Protein AF-A0A2N2EDT1-F1 (afdb_monomer_lite)

Structure (mmCIF, N/CA/C/O backbone):
data_AF-A0A2N2EDT1-F1
#
_entry.id   AF-A0A2N2EDT1-F1
#
loop_
_atom_site.group_PDB
_atom_site.id
_atom_site.type_symbol
_atom_site.label_atom_id
_atom_site.label_alt_id
_atom_site.label_comp_id
_atom_site.label_asym_id
_atom_site.label_entity_id
_atom_site.label_seq_id
_atom_site.pdbx_PDB_ins_code
_atom_site.Cartn_x
_atom_site.Cartn_y
_atom_site.Cartn_z
_atom_site.occupancy
_atom_site.B_iso_or_equiv
_atom_site.auth_seq_id
_atom_site.auth_comp_id
_atom_site.auth_asym_id
_atom_site.auth_atom_id
_atom_site.pdbx_PDB_model_num
ATOM 1 N N . MET A 1 1 ? 26.655 -2.863 0.210 1.00 42.97 1 MET A N 1
ATOM 2 C CA . MET A 1 1 ? 25.230 -2.558 -0.034 1.00 42.97 1 MET A CA 1
ATOM 3 C C . MET A 1 1 ? 25.081 -2.126 -1.478 1.00 42.97 1 MET A C 1
ATOM 5 O O . MET A 1 1 ? 25.744 -1.173 -1.878 1.00 42.97 1 MET A O 1
ATOM 9 N N . ILE A 1 2 ? 24.301 -2.861 -2.270 1.00 44.41 2 ILE A N 1
ATOM 10 C CA . ILE A 1 2 ? 23.987 -2.463 -3.645 1.00 44.41 2 ILE A CA 1
ATOM 11 C C . ILE A 1 2 ? 23.089 -1.227 -3.544 1.00 44.41 2 ILE A C 1
ATOM 13 O O . ILE A 1 2 ? 22.036 -1.274 -2.915 1.00 44.41 2 ILE A O 1
ATOM 17 N N . ARG A 1 3 ? 23.543 -0.100 -4.101 1.00 58.34 3 ARG A N 1
ATOM 18 C CA . ARG A 1 3 ? 22.695 1.079 -4.304 1.00 58.34 3 ARG A CA 1
ATOM 19 C C . ARG A 1 3 ? 21.732 0.712 -5.429 1.00 58.34 3 ARG A C 1
ATOM 21 O O . ARG A 1 3 ? 22.186 0.455 -6.542 1.00 58.34 3 ARG A O 1
ATOM 28 N N . LEU A 1 4 ? 20.449 0.620 -5.108 1.00 70.50 4 LEU A N 1
ATOM 29 C CA . LEU A 1 4 ? 19.381 0.422 -6.077 1.00 70.50 4 LEU A CA 1
ATOM 30 C C . LEU A 1 4 ? 18.736 1.783 -6.349 1.00 70.50 4 LEU A C 1
ATOM 32 O O . LEU A 1 4 ? 18.386 2.464 -5.384 1.00 70.50 4 LEU A O 1
ATOM 36 N N . PRO A 1 5 ? 18.586 2.202 -7.616 1.00 84.88 5 PRO A N 1
ATOM 37 C CA . PRO A 1 5 ? 19.031 1.548 -8.853 1.00 84.88 5 PRO A CA 1
ATOM 38 C C . PRO A 1 5 ? 20.550 1.720 -9.101 1.00 84.88 5 PRO A C 1
ATOM 40 O O . PRO A 1 5 ? 21.213 2.515 -8.431 1.00 84.88 5 PRO A O 1
ATOM 43 N N . LYS A 1 6 ? 21.127 1.004 -10.086 1.00 89.44 6 LYS A N 1
ATOM 44 C CA . LYS A 1 6 ? 22.546 1.182 -10.471 1.00 89.44 6 LYS A CA 1
ATOM 45 C C . LYS A 1 6 ? 22.789 2.623 -10.960 1.00 89.44 6 LYS A C 1
ATOM 47 O O . LYS A 1 6 ? 21.931 3.219 -11.606 1.00 89.44 6 LYS A O 1
ATOM 52 N N . LYS A 1 7 ? 24.003 3.167 -10.769 1.00 87.00 7 LYS A N 1
ATOM 53 C CA . LYS A 1 7 ? 24.392 4.532 -11.222 1.00 87.00 7 LYS A CA 1
ATOM 54 C C . LYS A 1 7 ? 24.143 4.799 -12.716 1.00 87.00 7 LYS A C 1
ATOM 56 O O . LYS A 1 7 ? 24.009 5.941 -13.137 1.00 87.00 7 LYS A O 1
ATOM 61 N N . SER A 1 8 ? 24.146 3.754 -13.538 1.00 87.69 8 SER A N 1
ATOM 62 C CA . SER A 1 8 ? 23.807 3.805 -14.966 1.00 87.69 8 SER A CA 1
ATOM 63 C C . SER A 1 8 ? 22.367 4.262 -15.210 1.00 87.69 8 SER A C 1
ATOM 65 O O . SER A 1 8 ? 22.134 4.996 -16.166 1.00 87.69 8 SER A O 1
ATOM 67 N N . PHE A 1 9 ? 21.427 3.879 -14.342 1.00 91.56 9 PHE A N 1
ATOM 68 C CA . PHE A 1 9 ? 20.033 4.311 -14.409 1.00 91.56 9 PHE A CA 1
ATOM 69 C C . PHE A 1 9 ? 19.891 5.802 -14.094 1.00 91.56 9 PHE A C 1
ATOM 71 O O . PHE A 1 9 ? 19.186 6.517 -14.798 1.00 91.56 9 PHE A O 1
ATOM 78 N N . GLU A 1 10 ? 20.620 6.303 -13.089 1.00 88.06 10 GLU A N 1
ATOM 79 C CA . GLU A 1 10 ? 20.598 7.722 -12.694 1.00 88.06 10 GLU A CA 1
ATOM 80 C C . GLU A 1 10 ? 21.029 8.659 -13.838 1.00 88.06 10 GLU A C 1
ATOM 82 O O . GLU A 1 10 ? 20.544 9.786 -13.923 1.00 88.06 10 GLU A O 1
ATOM 87 N N . LYS A 1 11 ? 21.895 8.176 -14.739 1.00 91.06 11 LYS A N 1
ATOM 88 C CA . LYS A 1 11 ? 22.402 8.915 -15.909 1.00 91.06 11 LYS A CA 1
ATOM 89 C C . LYS A 1 11 ? 21.464 8.907 -17.119 1.00 91.06 11 LYS A C 1
ATOM 91 O O . LYS A 1 11 ? 21.776 9.552 -18.119 1.00 91.06 11 LYS A O 1
ATOM 96 N N . LEU A 1 12 ? 20.367 8.150 -17.080 1.00 91.38 12 LEU A N 1
ATOM 97 C CA . LEU A 1 12 ? 19.378 8.169 -18.155 1.00 91.38 12 LEU A CA 1
ATOM 98 C C . LEU A 1 12 ? 18.679 9.526 -18.226 1.00 91.38 12 LEU A C 1
ATOM 100 O O . LEU A 1 12 ? 18.531 10.208 -17.214 1.00 91.38 12 LEU A O 1
ATOM 104 N N . SER A 1 13 ? 18.207 9.887 -19.421 1.00 93.38 13 SER A N 1
ATOM 105 C CA . SER A 1 13 ? 17.265 10.995 -19.559 1.00 93.38 13 SER A CA 1
ATOM 106 C C . SER A 1 13 ? 15.987 10.698 -18.773 1.00 93.38 13 SER A C 1
ATOM 108 O O . SER A 1 13 ? 15.575 9.540 -18.660 1.00 93.38 13 SER A O 1
ATOM 110 N N . GLU A 1 14 ? 15.335 11.744 -18.271 1.00 93.44 14 GLU A N 1
ATOM 111 C CA . GLU A 1 14 ? 14.084 11.610 -17.514 1.00 93.44 14 GLU A CA 1
ATOM 112 C C . GLU A 1 14 ? 12.990 10.901 -18.322 1.00 93.44 14 GLU A C 1
ATOM 114 O O . GLU A 1 14 ? 12.276 10.059 -17.788 1.00 93.44 14 GLU A O 1
ATOM 119 N N . GLU A 1 15 ? 12.939 11.123 -19.637 1.00 93.06 15 GLU A N 1
ATOM 120 C CA . GLU A 1 15 ? 12.042 10.407 -20.550 1.00 93.06 15 GLU A CA 1
ATOM 121 C C . GLU A 1 15 ? 12.263 8.882 -20.521 1.00 93.06 15 GLU A C 1
ATOM 123 O O . GLU A 1 15 ? 11.310 8.106 -20.420 1.00 93.06 15 GLU A O 1
ATOM 128 N N . LYS A 1 16 ? 13.525 8.428 -20.551 1.00 91.50 16 LYS A N 1
ATOM 129 C CA . LYS A 1 16 ? 13.853 6.994 -20.500 1.00 91.50 16 LYS A CA 1
ATOM 130 C C . LYS A 1 16 ? 13.555 6.395 -19.131 1.00 91.50 16 LYS A C 1
ATOM 132 O O . LYS A 1 16 ? 13.044 5.277 -19.069 1.00 91.50 16 LYS A O 1
ATOM 137 N N . LYS A 1 17 ? 13.852 7.124 -18.049 1.00 94.25 17 LYS A N 1
ATOM 138 C CA . LYS A 1 17 ? 13.496 6.694 -16.687 1.00 94.25 17 LYS A CA 1
ATOM 139 C C . LYS A 1 17 ? 11.987 6.541 -16.559 1.00 94.25 17 LYS A C 1
ATOM 141 O O . LYS A 1 17 ? 11.533 5.470 -16.176 1.00 94.25 17 LYS A O 1
ATOM 146 N N . SER A 1 18 ? 11.234 7.568 -16.952 1.00 94.31 18 SER A N 1
ATOM 147 C CA . SER A 1 18 ? 9.770 7.581 -16.921 1.00 94.31 18 SER A CA 1
ATOM 148 C C . SER A 1 18 ? 9.182 6.431 -17.740 1.00 94.31 18 SER A C 1
ATOM 150 O O . SER A 1 18 ? 8.346 5.687 -17.241 1.00 94.31 18 SER A O 1
ATOM 152 N N . THR A 1 19 ? 9.708 6.177 -18.942 1.00 94.88 19 THR A N 1
ATOM 153 C CA . THR A 1 19 ? 9.276 5.046 -19.781 1.00 94.88 19 THR A CA 1
ATOM 154 C C . THR A 1 19 ? 9.442 3.700 -19.066 1.00 94.88 19 THR A C 1
ATOM 156 O O . THR A 1 19 ? 8.514 2.892 -19.052 1.00 94.88 19 THR A O 1
ATOM 159 N N . ILE A 1 20 ? 10.602 3.456 -18.441 1.00 95.50 20 ILE A N 1
ATOM 160 C CA . ILE A 1 20 ? 10.858 2.218 -17.684 1.00 95.50 20 ILE A CA 1
ATOM 161 C C . ILE A 1 20 ? 9.952 2.133 -16.453 1.00 95.50 20 ILE A C 1
ATOM 163 O O . ILE A 1 20 ? 9.369 1.080 -16.204 1.00 95.50 20 ILE A O 1
ATOM 167 N N . ILE A 1 21 ? 9.834 3.228 -15.700 1.00 96.38 21 ILE A N 1
ATOM 168 C CA . ILE A 1 21 ? 9.042 3.297 -14.469 1.00 96.38 21 ILE A CA 1
ATOM 169 C C . ILE A 1 21 ? 7.566 3.036 -14.773 1.00 96.38 21 ILE A C 1
ATOM 171 O O . ILE A 1 21 ? 6.989 2.149 -14.157 1.00 96.38 21 ILE A O 1
ATOM 175 N N . ASN A 1 22 ? 6.981 3.713 -15.762 1.00 95.62 22 ASN A N 1
ATOM 176 C CA . ASN A 1 22 ? 5.569 3.555 -16.125 1.00 95.62 22 ASN A CA 1
ATOM 177 C C . ASN A 1 22 ? 5.262 2.134 -16.612 1.00 95.62 22 ASN A C 1
ATOM 179 O O . ASN A 1 22 ? 4.260 1.541 -16.217 1.00 95.62 22 ASN A O 1
ATOM 183 N N . ALA A 1 23 ? 6.144 1.545 -17.427 1.00 95.94 23 ALA A N 1
ATOM 184 C CA . ALA A 1 23 ? 5.972 0.165 -17.877 1.00 95.94 23 ALA A CA 1
ATOM 185 C C . ALA A 1 23 ? 6.075 -0.841 -16.719 1.00 95.94 23 ALA A C 1
ATOM 187 O O . ALA A 1 23 ? 5.328 -1.818 -16.679 1.00 95.94 23 ALA A O 1
ATOM 188 N N . ALA A 1 24 ? 6.987 -0.608 -15.773 1.00 96.75 24 ALA A N 1
ATOM 189 C CA . ALA A 1 24 ? 7.138 -1.460 -14.601 1.00 96.75 24 ALA A CA 1
ATOM 190 C C . ALA A 1 24 ? 5.971 -1.296 -13.613 1.00 96.75 24 ALA A C 1
ATOM 192 O O . ALA A 1 24 ? 5.481 -2.296 -13.098 1.00 96.75 24 ALA A O 1
ATOM 193 N N . LEU A 1 25 ? 5.485 -0.071 -13.394 1.00 95.94 25 LEU A N 1
ATOM 194 C CA . LEU A 1 25 ? 4.285 0.211 -12.604 1.00 95.94 25 LEU A CA 1
ATOM 195 C C . LEU A 1 25 ? 3.060 -0.516 -13.177 1.00 95.94 25 LEU A C 1
ATOM 197 O O . LEU A 1 25 ? 2.339 -1.176 -12.434 1.00 95.94 25 LEU A O 1
ATOM 201 N N . ALA A 1 26 ? 2.862 -0.459 -14.497 1.00 93.94 26 ALA A N 1
ATOM 202 C CA . ALA A 1 26 ? 1.770 -1.167 -15.162 1.00 93.94 26 ALA A CA 1
ATOM 203 C C . ALA A 1 26 ? 1.880 -2.695 -14.999 1.00 93.94 26 ALA A C 1
ATOM 205 O O . ALA A 1 26 ? 0.905 -3.349 -14.622 1.00 93.94 26 ALA A O 1
ATOM 206 N N . GLU A 1 27 ? 3.067 -3.267 -15.232 1.00 95.81 27 GLU A N 1
ATOM 207 C CA . GLU A 1 27 ? 3.292 -4.714 -15.114 1.00 95.81 27 GLU A CA 1
ATOM 208 C C . GLU A 1 27 ? 3.069 -5.209 -13.679 1.00 95.81 27 GLU A C 1
ATOM 210 O O . GLU A 1 27 ? 2.335 -6.176 -13.466 1.00 95.81 27 GLU A O 1
ATOM 215 N N . PHE A 1 28 ? 3.683 -4.542 -12.700 1.00 95.75 28 PHE A N 1
ATOM 216 C CA . PHE A 1 28 ? 3.651 -4.943 -11.294 1.00 95.75 28 PHE A CA 1
ATOM 217 C C . PHE A 1 28 ? 2.367 -4.551 -10.561 1.00 95.75 28 PHE A C 1
ATOM 219 O O . PHE A 1 28 ? 2.109 -5.081 -9.486 1.00 95.75 28 PHE A O 1
ATOM 226 N N . GLY A 1 29 ? 1.580 -3.617 -11.099 1.00 93.25 29 GLY A N 1
ATOM 227 C CA . GLY A 1 29 ? 0.251 -3.292 -10.580 1.00 93.25 29 GLY A CA 1
ATOM 228 C C . GLY A 1 29 ? -0.818 -4.271 -11.066 1.00 93.25 29 GLY A C 1
ATOM 229 O O . GLY A 1 29 ? -1.804 -4.515 -10.371 1.00 93.25 29 GLY A O 1
ATOM 230 N N . SER A 1 30 ? -0.598 -4.880 -12.234 1.00 91.69 30 SER A N 1
ATOM 231 C CA . SER A 1 30 ? -1.558 -5.796 -12.862 1.00 91.69 30 SER A CA 1
ATOM 232 C C . SER A 1 30 ? -1.313 -7.267 -12.517 1.00 91.69 30 SER A C 1
ATOM 234 O O . SER A 1 30 ? -2.234 -8.075 -12.603 1.00 91.69 30 SER A O 1
ATOM 236 N N . HIS A 1 31 ? -0.092 -7.626 -12.113 1.00 92.62 31 HIS A N 1
ATOM 237 C CA . HIS A 1 31 ? 0.307 -9.010 -11.855 1.00 92.62 31 HIS A CA 1
ATOM 238 C C . HIS A 1 31 ? 0.982 -9.151 -10.492 1.00 92.62 31 HIS A C 1
ATOM 240 O O . HIS A 1 31 ? 1.652 -8.232 -10.019 1.00 92.62 31 HIS A O 1
ATOM 246 N N . SER A 1 32 ? 0.873 -10.343 -9.898 1.00 92.12 32 SER A N 1
ATOM 247 C CA . SER A 1 32 ? 1.690 -10.701 -8.737 1.00 92.12 32 SER A CA 1
ATOM 248 C C . SER A 1 32 ? 3.182 -10.598 -9.086 1.00 92.12 32 SER A C 1
ATOM 250 O O . SER A 1 32 ? 3.577 -10.693 -10.257 1.00 92.12 32 SER A O 1
ATOM 252 N N . TYR A 1 33 ? 4.058 -10.461 -8.084 1.00 93.81 33 TYR A N 1
ATOM 253 C CA . TYR A 1 33 ? 5.497 -10.476 -8.356 1.00 93.81 33 TYR A CA 1
ATOM 254 C C . TYR A 1 33 ? 5.911 -11.756 -9.095 1.00 93.81 33 TYR A C 1
ATOM 256 O O . TYR A 1 33 ? 6.733 -11.699 -10.010 1.00 93.81 33 TYR A O 1
ATOM 264 N N . HIS A 1 34 ? 5.322 -12.899 -8.748 1.00 93.06 34 HIS A N 1
ATOM 265 C CA . HIS A 1 34 ? 5.622 -14.178 -9.380 1.00 93.06 34 HIS A CA 1
ATOM 266 C C . HIS A 1 34 ? 5.204 -14.223 -10.857 1.00 93.06 34 HIS A C 1
ATOM 268 O O . HIS A 1 34 ? 6.013 -14.650 -11.685 1.00 93.06 34 HIS A O 1
ATOM 274 N N . ASP A 1 35 ? 4.027 -13.693 -11.187 1.00 94.19 35 ASP A N 1
ATOM 275 C CA . ASP A 1 35 ? 3.463 -13.726 -12.545 1.00 94.19 35 ASP A CA 1
ATOM 276 C C . ASP A 1 35 ? 3.979 -12.597 -13.447 1.00 94.19 35 ASP A C 1
ATOM 278 O O . ASP A 1 35 ? 3.934 -12.700 -14.673 1.00 94.19 35 ASP A O 1
ATOM 282 N N . SER A 1 36 ? 4.525 -11.531 -12.857 1.00 94.00 36 SER A N 1
ATOM 283 C CA . SER A 1 36 ? 5.107 -10.417 -13.606 1.00 94.00 36 SER A CA 1
ATOM 284 C C . SER A 1 36 ? 6.326 -10.829 -14.444 1.00 94.00 36 SER A C 1
ATOM 286 O O . SER A 1 36 ? 7.165 -11.657 -14.056 1.00 94.00 36 SER A O 1
ATOM 288 N N . SER A 1 37 ? 6.485 -10.185 -15.596 1.00 93.00 37 SER A N 1
ATOM 289 C CA . SER A 1 37 ? 7.487 -10.524 -16.596 1.00 93.00 37 SER A CA 1
ATOM 290 C C . SER A 1 37 ? 8.290 -9.311 -17.044 1.00 93.00 37 SER A C 1
ATOM 292 O O . SER A 1 37 ? 7.791 -8.382 -17.678 1.00 93.00 37 SER A O 1
ATOM 294 N N . LEU A 1 38 ? 9.610 -9.388 -16.855 1.00 92.56 38 LEU A N 1
ATOM 295 C CA . LEU A 1 38 ? 10.534 -8.398 -17.413 1.00 92.56 38 LEU A CA 1
ATOM 296 C C . LEU A 1 38 ? 10.432 -8.316 -18.946 1.00 92.56 38 LEU A C 1
ATOM 298 O O . LEU A 1 38 ? 10.693 -7.270 -19.533 1.00 92.56 38 LEU A O 1
ATOM 302 N N . ASN A 1 39 ? 10.033 -9.409 -19.607 1.00 92.25 39 ASN A N 1
ATOM 303 C CA . ASN A 1 39 ? 9.841 -9.406 -21.054 1.00 92.25 39 ASN A CA 1
ATOM 304 C C . ASN A 1 39 ? 8.647 -8.526 -21.464 1.00 92.25 39 ASN A C 1
ATOM 306 O O . ASN A 1 39 ? 8.703 -7.920 -22.530 1.00 92.25 39 ASN A O 1
ATOM 310 N N . ASN A 1 40 ? 7.593 -8.432 -20.646 1.00 92.69 40 ASN A N 1
ATOM 311 C CA . ASN A 1 40 ? 6.458 -7.544 -20.916 1.00 92.69 40 ASN A CA 1
ATOM 312 C C . ASN A 1 40 ? 6.881 -6.075 -20.794 1.00 92.69 40 ASN A C 1
ATOM 314 O O . ASN A 1 40 ? 6.639 -5.289 -21.708 1.00 92.69 40 ASN A O 1
ATOM 318 N N . ILE A 1 41 ? 7.641 -5.741 -19.747 1.00 92.75 41 ILE A N 1
ATOM 319 C CA . ILE A 1 41 ? 8.223 -4.402 -19.559 1.00 92.75 41 ILE A CA 1
ATOM 320 C C . ILE A 1 41 ? 9.106 -4.023 -20.761 1.00 92.75 41 ILE A C 1
ATOM 322 O O . ILE A 1 41 ? 8.983 -2.936 -21.325 1.00 92.75 41 ILE A O 1
ATOM 326 N N . VAL A 1 42 ? 9.966 -4.936 -21.221 1.00 92.62 42 VAL A N 1
ATOM 327 C CA . VAL A 1 42 ? 10.818 -4.732 -22.409 1.00 92.62 42 VAL A CA 1
ATOM 328 C C . VAL A 1 42 ? 9.993 -4.489 -23.678 1.00 92.62 42 VAL A C 1
ATOM 330 O O . VAL A 1 42 ? 10.338 -3.612 -24.471 1.00 92.62 42 VAL A O 1
ATOM 333 N N . LYS A 1 43 ? 8.887 -5.219 -23.871 1.00 90.88 43 LYS A N 1
ATOM 334 C CA . LYS A 1 43 ? 7.991 -5.027 -25.026 1.00 90.88 43 LYS A CA 1
ATOM 335 C C . LYS A 1 43 ? 7.347 -3.639 -25.030 1.00 90.88 43 LYS A C 1
ATOM 337 O O . LYS A 1 43 ? 7.299 -3.013 -26.085 1.00 90.88 43 LYS A O 1
ATOM 342 N N . ILE A 1 44 ? 6.892 -3.158 -23.871 1.00 88.25 44 ILE A N 1
ATOM 343 C CA . ILE A 1 44 ? 6.235 -1.848 -23.729 1.00 88.25 44 ILE A CA 1
ATOM 344 C C . ILE A 1 44 ? 7.244 -0.712 -23.929 1.00 88.25 44 ILE A C 1
ATOM 346 O O . ILE A 1 44 ? 7.014 0.200 -24.718 1.00 88.25 44 ILE A O 1
ATOM 350 N N . THR A 1 45 ? 8.392 -0.791 -23.252 1.00 89.75 45 THR A N 1
ATOM 351 C CA . THR A 1 45 ? 9.418 0.268 -23.280 1.00 89.75 45 THR A CA 1
ATOM 352 C C . THR A 1 45 ? 10.178 0.351 -24.602 1.00 89.75 45 THR A C 1
ATOM 354 O O . THR A 1 45 ? 10.809 1.369 -24.876 1.00 89.75 45 THR A O 1
ATOM 357 N N . LYS A 1 46 ? 10.178 -0.729 -25.401 1.00 87.56 46 LYS A N 1
ATOM 358 C CA . LYS A 1 46 ? 11.055 -0.921 -26.573 1.00 87.56 46 LYS A CA 1
ATOM 359 C C . LYS A 1 46 ? 12.553 -0.807 -26.240 1.00 87.56 46 LYS A C 1
ATOM 361 O O . LYS A 1 46 ? 13.380 -0.642 -27.136 1.00 87.56 46 LYS A O 1
ATOM 366 N N . ILE A 1 47 ? 12.921 -0.921 -24.961 1.00 88.06 47 ILE A N 1
ATOM 367 C CA . ILE A 1 47 ? 14.308 -0.914 -24.492 1.00 88.06 47 ILE A CA 1
ATOM 368 C C . ILE A 1 47 ? 14.802 -2.363 -24.445 1.00 88.06 47 ILE A C 1
ATOM 370 O O . ILE A 1 47 ? 14.156 -3.195 -23.808 1.00 88.06 47 ILE A O 1
ATOM 374 N N . PRO A 1 48 ? 15.947 -2.703 -25.069 1.00 89.44 48 PRO A N 1
ATOM 375 C CA . PRO A 1 48 ? 16.456 -4.069 -25.062 1.00 89.44 48 PRO A CA 1
ATOM 376 C C . PRO A 1 48 ? 16.622 -4.625 -23.645 1.00 89.44 48 PRO A C 1
ATOM 378 O O . PRO A 1 48 ? 17.130 -3.948 -22.751 1.00 89.44 48 PRO A O 1
ATOM 381 N N . LYS A 1 49 ? 16.282 -5.905 -23.451 1.00 88.31 49 LYS A N 1
ATOM 382 C CA . LYS A 1 49 ? 16.396 -6.591 -22.151 1.00 88.31 49 LYS A CA 1
ATOM 383 C C . LYS A 1 49 ? 17.792 -6.463 -21.530 1.00 88.31 49 LYS A C 1
ATOM 385 O O . LYS A 1 49 ? 17.912 -6.243 -20.330 1.00 88.31 49 LYS A O 1
ATOM 390 N N . GLY A 1 50 ? 18.838 -6.537 -22.356 1.00 88.06 50 GLY A N 1
ATOM 391 C CA . GLY A 1 50 ? 20.221 -6.336 -21.916 1.00 88.06 50 GLY A CA 1
ATOM 392 C C . GLY A 1 50 ? 20.464 -4.961 -21.286 1.00 88.06 50 GLY A C 1
ATOM 393 O O . GLY A 1 50 ? 21.197 -4.871 -20.309 1.00 88.06 50 GLY A O 1
ATOM 394 N N . SER A 1 51 ? 19.811 -3.904 -21.780 1.00 87.88 51 SER A N 1
ATOM 395 C CA . SER A 1 51 ? 19.900 -2.558 -21.202 1.00 87.88 51 SER A CA 1
ATOM 396 C C . SER A 1 51 ? 19.207 -2.473 -19.845 1.00 87.88 51 SER A C 1
ATOM 398 O O . SER A 1 51 ? 19.743 -1.846 -18.941 1.00 87.88 51 SER A O 1
ATOM 400 N N . ILE A 1 52 ? 18.074 -3.155 -19.648 1.00 90.31 52 ILE A N 1
ATOM 401 C CA . ILE A 1 52 ? 17.411 -3.180 -18.334 1.00 90.31 52 ILE A CA 1
ATOM 402 C C . ILE A 1 52 ? 18.316 -3.822 -17.268 1.00 90.31 52 ILE A C 1
ATOM 404 O O . ILE A 1 52 ? 18.442 -3.277 -16.173 1.00 90.31 52 ILE A O 1
ATOM 408 N N . TYR A 1 53 ? 19.045 -4.893 -17.609 1.00 90.75 53 TYR A N 1
ATOM 409 C CA . TYR A 1 53 ? 20.032 -5.503 -16.703 1.00 90.75 53 TYR A CA 1
ATOM 410 C C . TYR A 1 53 ? 21.272 -4.630 -16.432 1.00 90.75 53 TYR A C 1
ATOM 412 O O . TYR A 1 53 ? 21.982 -4.812 -15.437 1.00 90.75 53 TYR A O 1
ATOM 420 N N . GLN A 1 54 ? 21.540 -3.631 -17.279 1.00 89.75 54 GLN A N 1
ATOM 421 C CA . GLN A 1 54 ? 22.550 -2.616 -16.967 1.00 89.75 54 GLN A CA 1
ATOM 422 C C . GLN A 1 54 ? 22.085 -1.668 -15.855 1.00 89.75 54 GLN A C 1
ATOM 424 O O . GLN A 1 54 ? 22.935 -1.027 -15.237 1.00 89.75 54 GLN A O 1
ATOM 429 N N . TYR A 1 55 ? 20.777 -1.569 -15.594 1.00 92.31 55 TYR A N 1
ATOM 430 C CA . TYR A 1 55 ? 20.171 -0.656 -14.616 1.00 92.31 55 TYR A CA 1
ATOM 431 C C . TYR A 1 55 ? 19.769 -1.352 -13.307 1.00 92.31 55 TYR A C 1
ATOM 433 O O . TYR A 1 55 ? 19.920 -0.767 -12.235 1.00 92.31 55 TYR A O 1
ATOM 441 N N . PHE A 1 56 ? 19.327 -2.607 -13.391 1.00 93.12 56 PHE A N 1
ATOM 442 C CA . PHE A 1 56 ? 18.880 -3.439 -12.267 1.00 93.12 56 PHE A CA 1
ATOM 443 C C . PHE A 1 56 ? 19.561 -4.809 -12.351 1.00 93.12 56 PHE A C 1
ATOM 445 O O . PHE A 1 56 ? 19.852 -5.261 -13.457 1.00 93.12 56 PHE A O 1
ATOM 452 N N . GLU A 1 57 ? 19.893 -5.454 -11.229 1.00 91.38 57 GLU A N 1
ATOM 453 C CA . GLU A 1 57 ? 20.530 -6.783 -11.286 1.00 91.38 57 GLU A CA 1
ATOM 454 C C . GLU A 1 57 ? 19.556 -7.842 -11.799 1.00 91.38 57 GLU A C 1
ATOM 456 O O . GLU A 1 57 ? 19.890 -8.648 -12.665 1.00 91.38 57 GLU A O 1
ATOM 461 N N . ASP A 1 58 ? 18.319 -7.785 -11.319 1.00 92.38 58 ASP A N 1
ATOM 462 C CA . ASP A 1 58 ? 17.266 -8.716 -11.678 1.00 92.38 58 ASP A CA 1
ATOM 463 C C . ASP A 1 58 ? 15.872 -8.058 -11.632 1.00 92.38 58 ASP A C 1
ATOM 465 O O . ASP A 1 58 ? 15.718 -6.837 -11.516 1.00 92.38 58 ASP A O 1
ATOM 469 N N . LYS A 1 59 ? 14.825 -8.884 -11.773 1.00 93.12 59 LYS A N 1
ATOM 470 C CA . LYS A 1 59 ? 13.427 -8.439 -11.664 1.00 93.12 59 LYS A CA 1
ATOM 471 C C . LYS A 1 59 ? 13.101 -7.944 -10.250 1.00 93.12 59 LYS A C 1
ATOM 473 O O . LYS A 1 59 ? 12.291 -7.029 -10.114 1.00 93.12 59 LYS A O 1
ATOM 478 N N . LEU A 1 60 ? 13.705 -8.540 -9.221 1.00 93.12 60 LEU A N 1
ATOM 479 C CA . LEU A 1 60 ? 13.435 -8.205 -7.828 1.00 93.12 60 LEU A CA 1
ATOM 480 C C . LEU A 1 60 ? 13.944 -6.808 -7.490 1.00 93.12 60 LEU A C 1
ATOM 482 O O . LEU A 1 60 ? 13.245 -6.050 -6.826 1.00 93.12 60 LEU A O 1
ATOM 486 N N . ASP A 1 61 ? 15.122 -6.447 -7.985 1.00 92.88 61 ASP A N 1
ATOM 487 C CA . ASP A 1 61 ? 15.697 -5.113 -7.833 1.00 92.88 61 ASP A CA 1
ATOM 488 C C . ASP A 1 61 ? 14.817 -4.032 -8.461 1.00 92.88 61 ASP A C 1
ATOM 490 O O . ASP A 1 61 ? 14.561 -2.997 -7.840 1.00 92.88 61 ASP A O 1
ATOM 494 N N . LEU A 1 62 ? 14.321 -4.279 -9.678 1.00 94.50 62 LEU A N 1
ATOM 495 C CA . LEU A 1 62 ? 13.373 -3.375 -10.325 1.00 94.50 62 LEU A CA 1
ATOM 496 C C . LEU A 1 62 ? 12.072 -3.288 -9.512 1.00 94.50 62 LEU A C 1
ATOM 498 O O . LEU A 1 62 ? 11.594 -2.188 -9.257 1.00 94.50 62 LEU A O 1
ATOM 502 N N . TYR A 1 63 ? 11.535 -4.415 -9.041 1.00 94.56 63 TYR A N 1
ATOM 503 C CA . TYR A 1 63 ? 10.321 -4.436 -8.220 1.00 94.56 63 TYR A CA 1
ATOM 504 C C . TYR A 1 63 ? 10.483 -3.663 -6.900 1.00 94.56 63 TYR A C 1
ATOM 506 O O . TYR A 1 63 ? 9.648 -2.818 -6.581 1.00 94.56 63 TYR A O 1
ATOM 514 N N . LYS A 1 64 ? 11.592 -3.871 -6.175 1.00 92.88 64 LYS A N 1
ATOM 515 C CA . LYS A 1 64 ? 11.947 -3.128 -4.951 1.00 92.88 64 LYS A CA 1
ATOM 516 C C . LYS A 1 64 ? 12.019 -1.623 -5.215 1.00 92.88 64 LYS A C 1
ATOM 518 O O . LYS A 1 64 ? 11.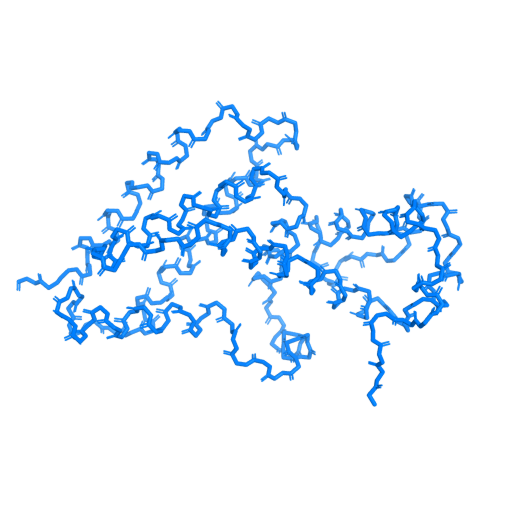487 -0.840 -4.432 1.00 92.88 64 LYS A O 1
ATOM 523 N N . TYR A 1 65 ? 12.638 -1.215 -6.325 1.00 93.31 65 TYR A N 1
ATOM 524 C CA . TYR A 1 65 ? 12.721 0.196 -6.705 1.00 93.31 65 TYR A CA 1
ATOM 525 C C . TYR A 1 65 ? 11.339 0.805 -6.983 1.00 93.31 65 TYR A C 1
ATOM 527 O O . TYR A 1 65 ? 11.039 1.888 -6.484 1.00 93.31 65 TYR A O 1
ATOM 535 N N . ILE A 1 66 ? 10.473 0.102 -7.716 1.00 95.19 66 ILE A N 1
ATOM 536 C CA . ILE A 1 66 ? 9.112 0.576 -8.004 1.00 95.19 66 ILE A CA 1
ATOM 537 C C . ILE A 1 66 ? 8.260 0.649 -6.729 1.00 95.19 66 ILE A C 1
ATOM 539 O O . ILE A 1 66 ? 7.552 1.635 -6.532 1.00 95.19 66 ILE A O 1
ATOM 543 N N . LEU A 1 67 ? 8.371 -0.328 -5.824 1.00 92.19 67 LEU A N 1
ATOM 544 C CA . LEU A 1 67 ? 7.695 -0.282 -4.523 1.00 92.19 67 LEU A CA 1
ATOM 545 C C . LEU A 1 67 ? 8.174 0.879 -3.649 1.00 92.19 67 LEU A C 1
ATOM 547 O O . LEU A 1 67 ? 7.359 1.532 -2.997 1.00 92.19 67 LEU A O 1
ATOM 551 N N . MET A 1 68 ? 9.476 1.168 -3.654 1.00 91.44 68 MET A N 1
ATOM 552 C CA . MET A 1 68 ? 10.032 2.332 -2.965 1.00 91.44 68 MET A CA 1
ATOM 553 C C . MET A 1 68 ? 9.448 3.635 -3.527 1.00 91.44 68 MET A C 1
ATOM 555 O O . MET A 1 68 ? 9.039 4.494 -2.751 1.00 91.44 68 MET A O 1
ATOM 559 N N . LEU A 1 69 ? 9.358 3.776 -4.856 1.00 93.31 69 LEU A N 1
ATOM 560 C CA . LEU A 1 69 ? 8.720 4.941 -5.480 1.00 93.31 69 LEU A CA 1
ATOM 561 C C . LEU A 1 69 ? 7.242 5.058 -5.085 1.00 93.31 69 LEU A C 1
ATOM 563 O O . LEU A 1 69 ? 6.825 6.126 -4.651 1.00 93.31 69 LEU A O 1
ATOM 567 N N . ALA A 1 70 ? 6.478 3.964 -5.156 1.00 92.62 70 ALA A N 1
ATOM 568 C CA . ALA A 1 70 ? 5.069 3.944 -4.754 1.00 92.62 70 ALA A CA 1
ATOM 569 C C . ALA A 1 70 ? 4.873 4.321 -3.279 1.00 92.62 70 ALA A C 1
ATOM 571 O O . ALA A 1 70 ? 3.959 5.071 -2.937 1.00 92.62 70 ALA A O 1
ATOM 572 N N . THR A 1 71 ? 5.757 3.834 -2.408 1.00 89.44 71 THR A N 1
ATOM 573 C CA . THR A 1 71 ? 5.736 4.138 -0.973 1.00 89.44 71 THR A CA 1
ATOM 574 C C . THR A 1 71 ? 6.044 5.610 -0.722 1.00 89.44 71 THR A C 1
ATOM 576 O O . THR A 1 71 ? 5.315 6.266 0.017 1.00 89.44 71 THR A O 1
ATOM 579 N N . ASN A 1 72 ? 7.079 6.150 -1.370 1.00 90.25 72 ASN A N 1
ATOM 580 C CA . ASN A 1 72 ? 7.456 7.555 -1.239 1.00 90.25 72 ASN A CA 1
ATOM 581 C C . ASN A 1 72 ? 6.368 8.492 -1.770 1.00 90.25 72 ASN A C 1
ATOM 583 O O . ASN A 1 72 ? 6.066 9.486 -1.114 1.00 90.25 72 ASN A O 1
ATOM 587 N N . GLU A 1 73 ? 5.753 8.162 -2.908 1.00 92.94 73 GLU A N 1
ATOM 588 C CA . GLU A 1 73 ? 4.649 8.944 -3.470 1.00 92.94 73 GLU A CA 1
ATOM 589 C C . GLU A 1 73 ? 3.455 8.954 -2.509 1.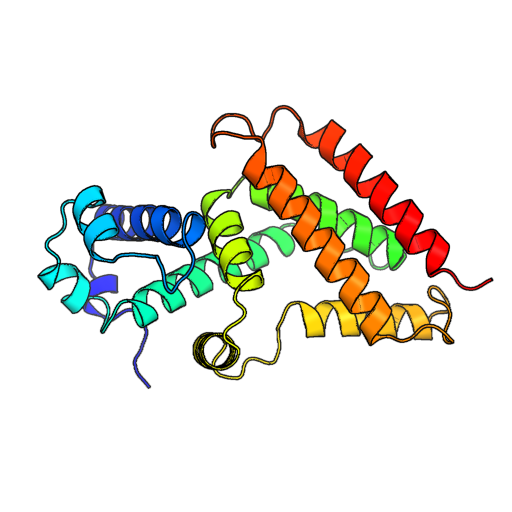00 92.94 73 GLU A C 1
ATOM 591 O O . GLU A 1 73 ? 2.919 10.015 -2.196 1.00 92.94 73 GLU A O 1
ATOM 596 N N . LYS A 1 74 ? 3.102 7.792 -1.941 1.00 90.56 74 LYS A N 1
ATOM 597 C CA . LYS A 1 74 ? 2.039 7.686 -0.935 1.00 90.56 74 LYS A CA 1
ATOM 598 C C . LYS A 1 74 ? 2.358 8.489 0.328 1.00 90.56 74 LYS A C 1
ATOM 600 O O . LYS A 1 74 ? 1.500 9.218 0.814 1.00 90.56 74 LYS A O 1
ATOM 605 N N . ILE A 1 75 ? 3.575 8.388 0.866 1.00 88.44 75 ILE A N 1
ATOM 606 C CA . ILE A 1 75 ? 3.989 9.164 2.047 1.00 88.44 75 ILE A CA 1
ATOM 607 C C . ILE A 1 75 ? 3.916 10.662 1.745 1.00 88.44 75 ILE A C 1
ATOM 609 O O . ILE A 1 75 ? 3.340 11.412 2.533 1.00 88.44 75 ILE A O 1
ATOM 613 N N . CYS A 1 76 ? 4.452 11.099 0.602 1.00 90.06 76 CYS A N 1
ATOM 614 C CA . CYS A 1 76 ? 4.390 12.491 0.166 1.00 90.06 76 CYS A CA 1
ATOM 615 C C . CYS A 1 76 ? 2.934 12.963 0.085 1.00 90.06 76 CYS A C 1
ATOM 617 O O . CYS A 1 76 ? 2.594 13.979 0.677 1.00 90.06 76 CYS A O 1
ATOM 619 N N . PHE A 1 77 ? 2.049 12.180 -0.535 1.00 90.38 77 PHE A N 1
ATOM 620 C CA . PHE A 1 77 ? 0.627 12.495 -0.652 1.00 90.38 77 PHE A CA 1
ATOM 621 C C . PHE A 1 77 ? -0.076 12.630 0.709 1.00 90.38 77 PHE A C 1
ATOM 623 O O . PHE A 1 77 ? -0.816 13.582 0.951 1.00 90.38 77 PHE A O 1
ATOM 630 N N . PHE A 1 78 ? 0.173 11.698 1.631 1.00 87.00 78 PHE A N 1
ATOM 631 C CA . PHE A 1 78 ? -0.466 11.705 2.951 1.00 87.00 78 PHE A CA 1
ATOM 632 C C . PHE A 1 78 ? 0.058 12.829 3.854 1.00 87.00 78 PHE A C 1
ATOM 634 O O . PHE A 1 78 ? -0.709 13.369 4.655 1.00 87.00 78 PHE A O 1
ATOM 641 N N . THR A 1 79 ? 1.338 13.188 3.711 1.00 83.88 79 THR A N 1
ATOM 642 C CA . THR A 1 79 ? 2.001 14.250 4.490 1.00 83.88 79 THR A CA 1
ATOM 643 C C . THR A 1 79 ? 1.824 15.643 3.888 1.00 83.88 79 THR A C 1
ATOM 645 O O . THR A 1 79 ? 1.924 16.636 4.613 1.00 83.88 79 THR A O 1
ATOM 648 N N . LYS A 1 80 ? 1.507 15.743 2.592 1.00 72.75 80 LYS A N 1
ATOM 649 C CA . LYS A 1 80 ? 1.088 16.991 1.954 1.00 72.75 80 LYS A CA 1
ATOM 650 C C . LYS A 1 80 ? -0.191 17.460 2.648 1.00 72.75 80 LYS A C 1
ATOM 652 O O . LYS A 1 80 ? -1.149 16.698 2.777 1.00 72.75 80 LYS A O 1
ATOM 657 N N . GLU A 1 81 ? -0.153 18.686 3.166 1.00 56.94 81 GLU A N 1
ATOM 658 C CA . GLU A 1 81 ? -1.248 19.309 3.931 1.00 56.94 81 GLU A CA 1
ATOM 659 C C . GLU A 1 81 ? -1.500 18.695 5.319 1.00 56.94 81 GLU A C 1
ATOM 661 O O . GLU A 1 81 ? -2.576 18.866 5.882 1.00 56.94 81 GLU A O 1
ATOM 666 N N . ALA A 1 82 ? -0.522 17.997 5.910 1.00 55.12 82 ALA A N 1
ATOM 667 C CA . ALA A 1 82 ? -0.620 17.496 7.282 1.00 55.12 82 ALA A CA 1
ATOM 668 C C . ALA A 1 82 ? -0.526 18.623 8.337 1.00 55.12 82 ALA A C 1
ATOM 670 O O . ALA A 1 82 ? 0.343 18.614 9.206 1.00 55.12 82 ALA A O 1
ATOM 671 N N . GLU A 1 83 ? -1.484 19.547 8.331 1.00 54.25 83 GLU A N 1
ATOM 672 C CA . GLU A 1 83 ? -2.092 20.014 9.576 1.00 54.25 83 GLU A CA 1
ATOM 673 C C . GLU A 1 83 ? -3.064 18.918 10.028 1.00 54.25 83 GLU A C 1
ATOM 675 O O . GLU A 1 83 ? -4.282 19.052 9.942 1.00 54.25 83 GLU A O 1
ATOM 680 N N . ILE A 1 84 ? -2.530 17.768 10.459 1.00 56.19 84 ILE A N 1
ATOM 681 C CA . ILE A 1 84 ? -3.347 16.779 11.167 1.00 56.19 84 ILE A CA 1
ATOM 682 C C . ILE A 1 84 ? -3.818 17.507 12.419 1.00 56.19 84 ILE A C 1
ATOM 684 O O . ILE A 1 84 ? -3.013 17.764 13.323 1.00 56.19 84 ILE A O 1
ATOM 688 N N . SER A 1 85 ? -5.084 17.928 12.431 1.00 54.47 85 SER A N 1
ATOM 689 C CA . SER A 1 85 ? -5.601 18.679 13.561 1.00 54.47 85 SER A CA 1
ATOM 690 C C . SER A 1 85 ? -5.448 17.779 14.784 1.00 54.47 85 SER A C 1
ATOM 692 O O . SER A 1 85 ? -5.867 16.620 14.806 1.00 54.47 85 SER A O 1
ATOM 694 N N . LYS A 1 86 ? -4.773 18.291 15.815 1.00 58.31 86 LYS A N 1
ATOM 695 C CA . LYS A 1 86 ? -4.552 17.567 17.077 1.00 58.31 86 LYS A CA 1
ATOM 696 C C . LYS A 1 86 ? -5.863 17.284 17.829 1.00 58.31 86 LYS A C 1
ATOM 698 O O . LYS A 1 86 ? -5.823 16.749 18.933 1.00 58.31 86 LYS A O 1
ATOM 703 N N . GLU A 1 87 ? -6.992 17.658 17.235 1.00 67.19 87 GLU A N 1
ATOM 704 C CA . GLU A 1 87 ? -8.333 17.640 17.796 1.00 67.19 87 GLU A CA 1
ATOM 705 C C . GLU A 1 87 ? -9.204 16.509 17.231 1.00 67.19 87 GLU A C 1
ATOM 707 O O . GLU A 1 87 ? -10.248 16.237 17.814 1.00 67.19 87 GLU A O 1
ATOM 712 N N . LEU A 1 88 ? -8.790 15.813 16.158 1.00 74.81 88 LEU A N 1
ATOM 713 C CA . LEU A 1 88 ? -9.560 14.666 15.661 1.00 74.81 88 LEU A CA 1
ATOM 714 C C . LEU A 1 88 ? -9.557 13.513 16.672 1.00 74.81 88 LEU A C 1
ATOM 716 O O . LEU A 1 88 ? -8.512 13.112 17.205 1.00 74.81 88 LEU A O 1
ATOM 720 N N . SER A 1 89 ? -10.729 12.913 16.865 1.00 82.25 89 SER A N 1
ATOM 721 C CA . SER A 1 89 ? -10.844 11.586 17.465 1.00 82.25 89 SER A CA 1
ATOM 722 C C . SER A 1 89 ? -10.140 10.539 16.594 1.00 82.25 89 SER A C 1
ATOM 724 O O . SER A 1 89 ? -9.924 10.723 15.392 1.00 82.25 89 SER A O 1
ATOM 726 N N . ILE A 1 90 ? -9.797 9.390 17.183 1.00 82.31 90 ILE A N 1
ATOM 727 C CA . ILE A 1 90 ? -9.143 8.311 16.430 1.00 82.31 90 ILE A CA 1
ATOM 728 C C . ILE A 1 90 ? -10.013 7.793 15.277 1.00 82.31 90 ILE A C 1
ATOM 730 O O . ILE A 1 90 ? -9.501 7.410 14.229 1.00 82.31 90 ILE A O 1
ATOM 734 N N . PHE A 1 91 ? -11.334 7.825 15.446 1.00 86.56 91 PHE A N 1
ATOM 735 C CA . PHE A 1 91 ? -12.292 7.391 14.436 1.00 86.56 91 PHE A CA 1
ATOM 736 C C . PHE A 1 91 ? -12.390 8.375 13.270 1.00 86.56 91 PHE A C 1
ATOM 738 O O . PHE A 1 91 ? -12.393 7.948 12.116 1.00 86.56 91 PHE A O 1
ATOM 745 N N . GLU A 1 92 ? -12.395 9.679 13.549 1.00 87.56 92 GLU A N 1
ATOM 746 C CA . GLU A 1 92 ? -12.315 10.710 12.507 1.00 87.56 92 GLU A CA 1
ATOM 747 C C . GLU A 1 92 ? -10.986 10.634 11.754 1.00 87.56 92 GLU A C 1
ATOM 749 O O . GLU A 1 92 ? -10.971 10.729 10.526 1.00 87.56 92 GLU A O 1
ATOM 754 N N . LEU A 1 93 ? -9.883 10.374 12.467 1.00 86.94 93 LEU A N 1
ATOM 755 C CA . LEU A 1 93 ? -8.581 10.153 11.847 1.00 86.94 93 LEU A CA 1
ATOM 756 C C . LEU A 1 93 ? -8.619 8.955 10.888 1.00 86.94 93 LEU A C 1
ATOM 758 O O . LEU A 1 93 ? -8.138 9.063 9.762 1.00 86.94 93 LEU A O 1
ATOM 762 N N . VAL A 1 94 ? -9.215 7.829 11.292 1.00 89.06 94 VAL A N 1
ATOM 763 C CA . VAL A 1 94 ? -9.350 6.655 10.415 1.00 89.06 94 VAL A CA 1
ATOM 764 C C . VAL A 1 94 ? -10.198 6.976 9.181 1.00 89.06 94 VAL A C 1
ATOM 766 O O . VAL A 1 94 ? -9.752 6.684 8.072 1.00 89.06 94 VAL A O 1
ATOM 769 N N . LYS A 1 95 ? -11.364 7.621 9.328 1.00 91.19 95 LYS A N 1
ATOM 770 C CA . LYS A 1 95 ? -12.196 8.028 8.177 1.00 91.19 95 LYS A CA 1
ATOM 771 C C . LYS A 1 95 ? -11.423 8.920 7.206 1.00 91.19 95 LYS A C 1
ATOM 773 O O . LYS A 1 95 ? -11.377 8.642 6.009 1.00 91.19 95 LYS A O 1
ATOM 778 N N . MET A 1 96 ? -10.735 9.937 7.726 1.00 90.00 96 MET A N 1
ATOM 779 C CA . MET A 1 96 ? -9.893 10.827 6.925 1.00 90.00 96 MET A CA 1
ATOM 780 C C . MET A 1 96 ? -8.792 10.057 6.175 1.00 90.00 96 MET A C 1
ATOM 782 O O . MET A 1 96 ? -8.564 10.315 4.994 1.00 90.00 96 MET A O 1
ATOM 786 N N . LEU A 1 97 ? -8.124 9.097 6.824 1.00 90.06 97 LEU A N 1
ATOM 787 C CA . LEU A 1 97 ? -7.070 8.291 6.197 1.00 90.06 97 LEU A CA 1
ATOM 788 C C . LEU A 1 97 ? -7.598 7.409 5.060 1.00 90.06 97 LEU A C 1
ATOM 790 O O . LEU A 1 97 ? -6.930 7.295 4.032 1.00 90.06 97 LEU A O 1
ATOM 794 N N . PHE A 1 98 ? -8.783 6.813 5.217 1.00 92.19 98 PHE A N 1
ATOM 795 C CA . PHE A 1 98 ? -9.423 6.039 4.149 1.00 92.19 98 PHE A CA 1
ATOM 796 C C . PHE A 1 98 ? -9.788 6.929 2.957 1.00 92.19 98 PHE A C 1
ATOM 798 O O . PHE A 1 98 ? -9.436 6.593 1.827 1.00 92.19 98 PHE A O 1
ATOM 805 N N . ARG A 1 99 ? -10.388 8.102 3.198 1.00 91.00 99 ARG A N 1
ATOM 806 C CA . ARG A 1 99 ? -10.694 9.073 2.134 1.00 91.00 99 ARG A CA 1
ATOM 807 C C . ARG A 1 99 ? -9.434 9.577 1.422 1.00 91.00 99 ARG A C 1
ATOM 809 O O . ARG A 1 99 ? -9.393 9.567 0.197 1.00 91.00 99 ARG A O 1
ATOM 816 N N . LYS A 1 100 ? -8.356 9.901 2.152 1.00 90.62 100 LYS A N 1
ATOM 817 C CA . LYS A 1 100 ? -7.047 10.211 1.537 1.00 90.62 100 LYS A CA 1
ATOM 818 C C . LYS A 1 100 ? -6.492 9.036 0.725 1.00 90.62 100 LYS A C 1
ATOM 820 O O . LYS A 1 100 ? -5.860 9.248 -0.306 1.00 90.62 100 LYS A O 1
ATOM 825 N N . GLY A 1 101 ? -6.712 7.800 1.172 1.00 90.81 101 GLY A N 1
ATOM 826 C CA . GLY A 1 101 ? -6.352 6.597 0.419 1.00 90.81 101 GLY A CA 1
ATOM 827 C C . GLY A 1 101 ? -7.090 6.496 -0.916 1.00 90.81 101 GLY A C 1
ATOM 828 O O . GLY A 1 101 ? -6.464 6.181 -1.927 1.00 90.81 101 GLY A O 1
ATOM 829 N N . ILE A 1 102 ? -8.382 6.830 -0.919 1.00 90.25 102 ILE A N 1
ATOM 830 C CA . ILE A 1 102 ? -9.217 6.914 -2.123 1.00 90.25 102 ILE A CA 1
ATOM 831 C C . ILE A 1 102 ? -8.688 8.012 -3.060 1.00 90.25 102 ILE A C 1
ATOM 833 O O . ILE A 1 102 ? -8.381 7.728 -4.217 1.00 90.25 102 ILE A O 1
ATOM 837 N N . GLN A 1 103 ? -8.442 9.223 -2.555 1.00 90.38 103 GLN A N 1
ATOM 838 C CA . GLN A 1 103 ? -7.857 10.315 -3.351 1.00 90.38 103 GLN A CA 1
ATOM 839 C C . GLN A 1 103 ? -6.521 9.916 -3.982 1.00 90.38 103 GLN A C 1
ATOM 841 O O . GLN A 1 103 ? -6.287 10.141 -5.170 1.00 90.38 103 GLN A O 1
ATOM 846 N N . PHE A 1 104 ? -5.647 9.272 -3.202 1.00 91.19 104 PHE A N 1
ATOM 847 C CA . PHE A 1 104 ? -4.363 8.787 -3.694 1.00 91.19 104 PHE A CA 1
ATOM 848 C C . PHE A 1 104 ? -4.539 7.770 -4.825 1.00 91.19 104 PHE A C 1
ATOM 850 O O . PHE A 1 104 ? -3.873 7.878 -5.851 1.00 91.19 104 PHE A O 1
ATOM 857 N N . ALA A 1 105 ? -5.435 6.795 -4.664 1.00 89.62 105 ALA A N 1
ATOM 858 C CA . ALA A 1 105 ? -5.707 5.811 -5.705 1.00 89.62 105 ALA A CA 1
ATOM 859 C C . ALA A 1 105 ? -6.317 6.443 -6.967 1.00 89.62 105 ALA A C 1
ATOM 861 O O . ALA A 1 105 ? -6.014 5.987 -8.067 1.00 89.62 105 ALA A O 1
ATOM 862 N N . SER A 1 106 ? -7.097 7.517 -6.820 1.00 87.38 106 SER A N 1
ATOM 863 C CA . SER A 1 106 ? -7.647 8.293 -7.936 1.00 87.38 106 SER A CA 1
ATOM 864 C C . SER A 1 106 ? -6.586 9.075 -8.705 1.00 87.38 106 SER A C 1
ATOM 866 O O . SER A 1 106 ? -6.502 8.991 -9.930 1.00 87.38 106 SER A O 1
ATOM 868 N N . MET A 1 107 ? -5.712 9.785 -7.994 1.00 89.31 107 MET A N 1
ATOM 869 C CA . MET A 1 107 ? -4.691 10.639 -8.608 1.00 89.31 107 MET A CA 1
ATOM 870 C C . MET A 1 107 ? -3.447 9.864 -9.069 1.00 89.31 107 MET A C 1
ATOM 872 O O . MET A 1 107 ? -2.756 10.285 -9.997 1.00 89.31 107 MET A O 1
ATOM 876 N N . HIS A 1 108 ? -3.150 8.731 -8.428 1.00 91.81 108 HIS A N 1
ATOM 877 C CA . HIS A 1 108 ? -1.934 7.939 -8.625 1.00 91.81 108 HIS A CA 1
ATOM 878 C C . HIS A 1 108 ? -2.236 6.430 -8.784 1.00 91.81 108 HIS A C 1
ATOM 880 O O . HIS A 1 108 ? -1.638 5.598 -8.087 1.00 91.81 108 HIS A O 1
ATOM 886 N N . PRO A 1 109 ? -3.116 6.023 -9.722 1.00 90.75 109 PRO A N 1
ATOM 887 C CA . PRO A 1 109 ? -3.668 4.666 -9.778 1.00 90.75 109 PRO A CA 1
ATOM 888 C C . PRO A 1 109 ? -2.623 3.571 -9.953 1.00 90.75 109 PRO A C 1
ATOM 890 O O . PRO A 1 109 ? -2.709 2.519 -9.327 1.00 90.75 109 PRO A O 1
ATOM 893 N N . GLN A 1 110 ? -1.588 3.815 -10.756 1.00 92.25 110 GLN A N 1
ATOM 894 C CA . GLN A 1 110 ? -0.542 2.818 -10.984 1.00 92.25 110 GLN A CA 1
ATOM 895 C C . GLN A 1 110 ? 0.313 2.577 -9.729 1.00 92.25 110 GLN A C 1
ATOM 897 O O . GLN A 1 110 ? 0.688 1.440 -9.440 1.00 92.25 110 GLN A O 1
ATOM 902 N N . PHE A 1 111 ? 0.584 3.625 -8.944 1.00 93.81 111 PHE A N 1
ATOM 903 C CA . PHE A 1 111 ? 1.287 3.490 -7.668 1.00 93.81 111 PHE A CA 1
ATOM 904 C C . PHE A 1 111 ? 0.420 2.768 -6.631 1.00 93.81 111 PHE A C 1
ATOM 906 O O . PHE A 1 111 ? 0.909 1.870 -5.940 1.00 93.81 111 PHE A O 1
ATOM 913 N N . ALA A 1 112 ? -0.872 3.106 -6.562 1.00 92.31 112 ALA A N 1
ATOM 914 C CA . ALA A 1 112 ? -1.830 2.410 -5.708 1.00 92.31 112 ALA A CA 1
ATOM 915 C C . ALA A 1 112 ? -1.953 0.924 -6.077 1.00 92.31 112 ALA A C 1
ATOM 917 O O . ALA A 1 112 ? -1.904 0.077 -5.187 1.00 92.31 112 ALA A O 1
ATOM 918 N N . ALA A 1 113 ? -2.014 0.593 -7.370 1.00 92.62 113 ALA A N 1
ATOM 919 C CA . ALA A 1 113 ? -2.098 -0.781 -7.859 1.00 92.62 113 ALA A CA 1
ATOM 920 C C . ALA A 1 113 ? -0.882 -1.627 -7.452 1.00 92.62 113 ALA A C 1
ATOM 922 O O . ALA A 1 113 ? -1.051 -2.738 -6.952 1.00 92.62 113 ALA A O 1
ATOM 923 N N . VAL A 1 114 ? 0.342 -1.101 -7.588 1.00 93.50 114 VAL A N 1
ATOM 924 C CA . VAL A 1 114 ? 1.551 -1.820 -7.145 1.00 93.50 114 VAL A CA 1
ATOM 925 C C . VAL A 1 114 ? 1.542 -2.050 -5.633 1.00 93.50 114 VAL A C 1
ATOM 927 O O . VAL A 1 114 ? 1.822 -3.162 -5.177 1.00 93.50 114 VAL A O 1
ATOM 930 N N . GLY A 1 115 ? 1.194 -1.025 -4.847 1.00 91.19 115 GLY A N 1
ATOM 931 C CA . GLY A 1 115 ? 1.059 -1.166 -3.395 1.00 91.19 115 GLY A CA 1
ATOM 932 C C . GLY A 1 115 ? 0.006 -2.211 -3.012 1.00 91.19 115 GLY A C 1
ATOM 933 O O . GLY A 1 115 ? 0.230 -3.012 -2.104 1.00 91.19 115 GLY A O 1
ATOM 934 N N . ASN A 1 116 ? -1.102 -2.250 -3.753 1.00 90.31 116 ASN A N 1
ATOM 935 C CA . ASN A 1 116 ? -2.183 -3.210 -3.569 1.00 90.31 116 ASN A CA 1
ATOM 936 C C . ASN A 1 116 ? -1.744 -4.654 -3.868 1.00 90.31 116 ASN A C 1
ATOM 938 O O . ASN A 1 116 ? -2.004 -5.557 -3.075 1.00 90.31 116 ASN A O 1
ATOM 942 N N . GLN A 1 117 ? -1.020 -4.878 -4.970 1.00 91.31 117 GLN A N 1
ATOM 943 C CA . GLN A 1 117 ? -0.458 -6.197 -5.291 1.00 91.31 117 GLN A CA 1
ATOM 944 C C . GLN A 1 117 ? 0.519 -6.675 -4.217 1.00 91.31 117 GLN A C 1
ATOM 946 O O . GLN A 1 117 ? 0.477 -7.833 -3.804 1.00 91.31 117 GLN A O 1
ATOM 951 N N . PHE A 1 118 ? 1.368 -5.779 -3.709 1.00 91.00 118 PHE A N 1
ATOM 952 C CA . PHE A 1 118 ? 2.298 -6.127 -2.639 1.00 91.00 118 PHE A CA 1
ATOM 953 C C . PHE A 1 118 ? 1.591 -6.444 -1.313 1.00 91.00 118 PHE A C 1
ATOM 955 O O . PHE A 1 118 ? 1.999 -7.367 -0.605 1.00 91.00 118 PHE A O 1
ATOM 962 N N . ALA A 1 119 ? 0.507 -5.737 -0.976 1.00 87.00 119 ALA A N 1
ATOM 963 C CA . ALA A 1 119 ? -0.284 -6.033 0.220 1.00 87.00 119 ALA A CA 1
ATOM 964 C C . ALA A 1 119 ? -0.845 -7.470 0.196 1.00 87.00 119 ALA A C 1
ATOM 966 O O . ALA A 1 119 ? -0.781 -8.172 1.214 1.00 87.00 119 ALA A O 1
ATOM 967 N N . LYS A 1 120 ? -1.283 -7.929 -0.986 1.00 87.94 120 LYS A N 1
ATOM 968 C CA . LYS A 1 120 ? -1.795 -9.286 -1.250 1.00 87.94 120 LYS A CA 1
ATOM 969 C C . LYS A 1 120 ? -0.726 -10.377 -1.311 1.00 87.94 120 LYS A C 1
ATOM 971 O O . LYS A 1 120 ? -1.081 -11.553 -1.331 1.00 87.94 120 LYS A O 1
ATOM 976 N N . GLU A 1 121 ? 0.559 -10.027 -1.349 1.00 89.31 121 GLU A N 1
ATOM 977 C CA . GLU A 1 121 ? 1.635 -11.016 -1.426 1.00 89.31 121 GLU A CA 1
ATOM 978 C C . GLU A 1 121 ? 1.591 -11.948 -0.203 1.00 89.31 121 GLU A C 1
ATOM 980 O O . GLU A 1 121 ? 1.583 -11.499 0.941 1.00 89.31 121 GLU A O 1
ATOM 985 N N . THR A 1 122 ? 1.555 -13.258 -0.426 1.00 86.75 122 THR A N 1
ATOM 986 C CA . THR A 1 122 ? 1.468 -14.265 0.652 1.00 86.75 122 THR A CA 1
ATOM 987 C C . THR A 1 122 ? 2.820 -14.909 0.950 1.00 86.75 122 THR A C 1
ATOM 989 O O . THR A 1 122 ? 2.993 -15.588 1.963 1.00 86.75 122 THR A O 1
ATOM 992 N N . ASN A 1 123 ? 3.813 -14.678 0.091 1.00 89.69 123 ASN A N 1
ATOM 993 C CA . ASN A 1 123 ? 5.170 -15.147 0.280 1.00 89.69 123 ASN A CA 1
ATOM 994 C C . ASN A 1 123 ? 5.905 -14.292 1.323 1.00 89.69 123 ASN A C 1
ATOM 996 O O . ASN A 1 123 ? 6.539 -13.280 1.019 1.00 89.69 123 ASN A O 1
ATOM 1000 N N . GLU A 1 124 ? 5.879 -14.757 2.570 1.00 85.44 124 GLU A N 1
ATOM 1001 C CA . GLU A 1 124 ? 6.538 -14.105 3.707 1.00 85.44 124 GLU A CA 1
ATOM 1002 C C . GLU A 1 124 ? 8.044 -13.891 3.515 1.00 85.44 124 GLU A C 1
ATOM 1004 O O . GLU A 1 124 ? 8.604 -12.897 3.982 1.00 85.44 124 GLU A O 1
ATOM 1009 N N . LYS A 1 125 ? 8.728 -14.803 2.813 1.00 87.94 125 LYS A N 1
ATOM 1010 C CA . LYS A 1 125 ? 10.162 -14.651 2.535 1.00 87.94 125 LYS A CA 1
ATOM 1011 C C . LYS A 1 125 ? 10.399 -13.465 1.603 1.00 87.94 125 LYS A C 1
ATOM 1013 O O . LYS A 1 125 ? 11.279 -12.652 1.873 1.00 87.94 125 LYS A O 1
ATOM 1018 N N . LEU A 1 126 ? 9.596 -13.361 0.546 1.00 87.75 126 LEU A N 1
ATOM 1019 C CA . LEU A 1 126 ? 9.664 -12.262 -0.410 1.00 87.75 126 LEU A CA 1
ATOM 1020 C C . LEU A 1 126 ? 9.299 -10.926 0.249 1.00 87.75 126 LEU A C 1
ATOM 1022 O O . LEU A 1 126 ? 10.045 -9.960 0.098 1.00 87.75 126 LEU A O 1
ATOM 1026 N N . LYS A 1 127 ? 8.219 -10.880 1.043 1.00 87.06 127 LYS A N 1
ATOM 1027 C CA . LYS A 1 127 ? 7.842 -9.693 1.832 1.00 87.06 127 LYS A CA 1
ATOM 1028 C C . LYS A 1 127 ? 8.992 -9.216 2.720 1.00 87.06 127 LYS A C 1
ATOM 1030 O O . LYS A 1 127 ? 9.361 -8.045 2.658 1.00 87.06 127 LYS A O 1
ATOM 1035 N N . LYS A 1 128 ? 9.611 -10.119 3.491 1.00 84.81 128 LYS A N 1
ATOM 1036 C CA . LYS A 1 128 ? 10.762 -9.791 4.354 1.00 84.81 128 LYS A CA 1
ATOM 1037 C C . LYS A 1 128 ? 11.963 -9.283 3.568 1.00 84.81 128 LYS A C 1
ATOM 1039 O O . LYS A 1 128 ? 12.620 -8.337 3.995 1.00 84.81 128 LYS A O 1
ATOM 1044 N N . GLU A 1 129 ? 12.249 -9.904 2.431 1.00 86.81 129 GLU A N 1
ATOM 1045 C CA . GLU A 1 129 ? 13.360 -9.501 1.577 1.00 86.81 129 GLU A CA 1
ATOM 1046 C C . GLU A 1 129 ? 13.146 -8.109 0.958 1.00 86.81 129 GLU A C 1
ATOM 1048 O O . GLU A 1 129 ? 14.087 -7.317 0.871 1.00 86.81 129 GLU A O 1
ATOM 1053 N N . ILE A 1 130 ? 11.919 -7.797 0.541 1.00 85.88 130 ILE A N 1
ATOM 1054 C CA . ILE A 1 130 ? 11.556 -6.494 -0.029 1.00 85.88 130 ILE A CA 1
ATOM 1055 C C . ILE A 1 130 ? 11.594 -5.402 1.034 1.00 85.88 130 ILE A C 1
ATOM 1057 O O . ILE A 1 130 ? 12.170 -4.344 0.793 1.00 85.88 130 ILE A O 1
ATOM 1061 N N . LEU A 1 131 ? 11.028 -5.670 2.211 1.00 79.06 131 LEU A N 1
ATOM 1062 C CA . LEU A 1 131 ? 10.987 -4.708 3.311 1.00 79.06 131 LEU A CA 1
ATOM 1063 C C . LEU A 1 131 ? 12.357 -4.504 3.972 1.00 79.06 131 LEU A C 1
ATOM 1065 O O . LEU A 1 131 ? 12.505 -3.583 4.763 1.00 79.06 131 LEU A O 1
ATOM 1069 N N . GLN A 1 132 ? 13.363 -5.338 3.673 1.00 71.81 132 GLN A N 1
ATOM 1070 C CA . GLN A 1 132 ? 14.731 -5.250 4.213 1.00 71.81 132 GLN A CA 1
ATOM 107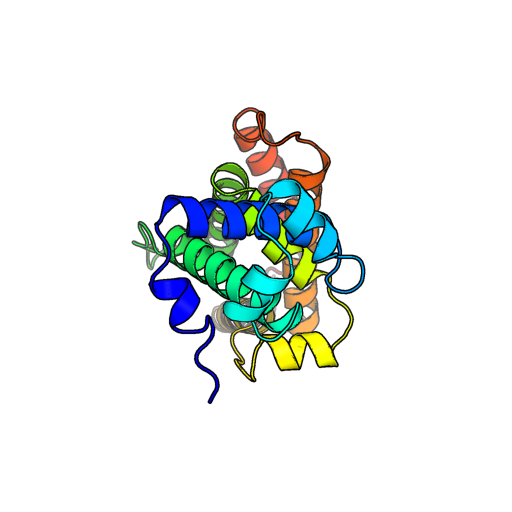1 C C . GLN A 1 132 ? 14.801 -5.116 5.751 1.00 71.81 132 GLN A C 1
ATOM 1073 O O . GLN A 1 132 ? 15.748 -4.548 6.288 1.00 71.81 132 GLN A O 1
ATOM 1078 N N . GLY A 1 133 ? 13.806 -5.638 6.477 1.00 53.00 133 GLY A N 1
ATOM 1079 C CA . GLY A 1 133 ? 13.717 -5.503 7.937 1.00 53.00 133 GLY A CA 1
ATOM 1080 C C . GLY A 1 133 ? 13.156 -4.167 8.441 1.00 53.00 133 GLY A C 1
ATOM 1081 O O . GLY A 1 133 ? 13.193 -3.923 9.645 1.00 53.00 133 GLY A O 1
ATOM 1082 N N . ALA A 1 134 ? 12.615 -3.313 7.567 1.00 51.38 134 ALA A N 1
ATOM 1083 C CA . ALA A 1 134 ? 11.800 -2.179 7.981 1.00 51.38 134 ALA A CA 1
ATOM 1084 C C . ALA A 1 134 ? 10.542 -2.700 8.698 1.00 51.38 134 ALA A C 1
ATOM 1086 O O . ALA A 1 134 ? 9.679 -3.340 8.098 1.00 51.38 134 ALA A O 1
ATOM 1087 N N . ASN A 1 135 ? 10.455 -2.422 9.999 1.00 47.72 135 ASN A N 1
ATOM 1088 C CA . ASN A 1 135 ? 9.296 -2.729 10.844 1.00 47.72 135 ASN A CA 1
ATOM 1089 C C . ASN A 1 135 ? 8.097 -1.795 10.589 1.00 47.72 135 ASN A C 1
ATOM 1091 O O . ASN A 1 135 ? 7.057 -1.944 11.228 1.00 47.72 135 ASN A O 1
ATOM 1095 N N . GLU A 1 136 ? 8.212 -0.834 9.674 1.00 55.97 136 GLU A N 1
ATOM 1096 C CA . GLU A 1 136 ? 7.142 0.107 9.328 1.00 55.97 136 GLU A CA 1
ATOM 1097 C C . GLU A 1 136 ? 6.244 -0.473 8.229 1.00 55.97 136 GLU A C 1
ATOM 1099 O O . GLU A 1 136 ? 6.107 0.064 7.132 1.00 55.97 136 GLU A O 1
ATOM 1104 N N . SER A 1 137 ? 5.640 -1.626 8.515 1.00 66.06 137 SER A N 1
ATOM 1105 C CA . SER A 1 137 ? 4.538 -2.151 7.713 1.00 66.06 137 SER A CA 1
ATOM 1106 C C . SER A 1 137 ? 3.235 -1.425 8.077 1.00 66.06 137 SER A C 1
ATOM 1108 O O . SER A 1 137 ? 3.091 -0.876 9.173 1.00 66.06 137 SER A O 1
ATOM 1110 N N . GLY A 1 138 ? 2.243 -1.454 7.178 1.00 71.75 138 GLY A N 1
ATOM 1111 C CA . GLY A 1 138 ? 0.897 -0.946 7.481 1.00 71.75 138 GLY A CA 1
ATOM 1112 C C . GLY A 1 138 ? 0.292 -1.564 8.752 1.00 71.75 138 GLY A C 1
ATOM 1113 O O . GLY A 1 138 ? -0.453 -0.899 9.463 1.00 71.75 138 GLY A O 1
ATOM 1114 N N . GLU A 1 139 ? 0.683 -2.794 9.099 1.00 81.06 139 GLU A N 1
ATOM 1115 C CA . GLU A 1 139 ? 0.276 -3.468 10.337 1.00 81.06 139 GLU A CA 1
ATOM 1116 C C . GLU A 1 139 ? 0.770 -2.738 11.596 1.00 81.06 139 GLU A C 1
ATOM 1118 O O . GLU A 1 139 ? -0.020 -2.507 12.512 1.00 81.06 139 GLU A O 1
ATOM 1123 N N . SER A 1 140 ? 2.039 -2.315 11.639 1.00 84.25 140 SER A N 1
ATOM 1124 C CA . SER A 1 140 ? 2.589 -1.548 12.769 1.00 84.25 140 SER A CA 1
ATOM 1125 C C . SER A 1 140 ? 1.878 -0.205 12.942 1.00 84.25 140 SER A C 1
ATOM 1127 O O . SER A 1 140 ? 1.580 0.198 14.067 1.00 84.25 140 SER A O 1
ATOM 1129 N N . PHE A 1 141 ? 1.544 0.460 11.830 1.00 84.06 141 PHE A N 1
ATOM 1130 C CA . PHE A 1 141 ? 0.783 1.710 11.844 1.00 84.06 141 PHE A CA 1
ATOM 1131 C C . PHE A 1 141 ? -0.613 1.526 12.460 1.00 84.06 141 PHE A C 1
ATOM 1133 O O . PHE A 1 141 ? -0.954 2.212 13.425 1.00 84.06 141 PHE A O 1
ATOM 1140 N N . PHE A 1 142 ? -1.402 0.561 11.970 1.00 88.12 142 PHE A N 1
ATOM 1141 C CA . PHE A 1 142 ? -2.733 0.291 12.529 1.00 88.12 142 PHE A CA 1
ATOM 1142 C C . PHE A 1 142 ? -2.674 -0.230 13.968 1.00 88.12 142 PHE A C 1
ATOM 1144 O O . PHE A 1 142 ? -3.548 0.104 14.765 1.00 88.12 142 PHE A O 1
ATOM 1151 N N . THR A 1 143 ? -1.639 -0.992 14.330 1.00 92.88 143 THR A N 1
ATOM 1152 C CA . THR A 1 143 ? -1.416 -1.419 15.721 1.00 92.88 143 THR A CA 1
ATOM 1153 C C . THR A 1 143 ? -1.244 -0.209 16.635 1.00 92.88 143 THR A C 1
ATOM 1155 O O . THR A 1 143 ? -1.924 -0.121 17.656 1.00 92.88 143 THR A O 1
ATOM 1158 N N . GLY A 1 144 ? -0.411 0.761 16.243 1.00 90.56 144 GLY A N 1
ATOM 1159 C CA . GLY A 1 144 ? -0.237 2.007 16.992 1.00 90.56 144 GLY A CA 1
ATOM 1160 C C . GLY A 1 144 ? -1.538 2.801 17.146 1.00 90.56 144 GLY A C 1
ATOM 1161 O O . GLY A 1 144 ? -1.828 3.282 18.241 1.00 90.56 144 GLY A O 1
ATOM 1162 N N . LEU A 1 145 ? -2.352 2.889 16.085 1.00 89.25 145 LEU A N 1
ATOM 1163 C CA . LEU A 1 145 ? -3.660 3.556 16.136 1.00 89.25 145 LEU A CA 1
ATOM 1164 C C . LEU A 1 145 ? -4.629 2.865 17.104 1.00 89.25 145 LEU A C 1
ATOM 1166 O O . LEU A 1 145 ? -5.250 3.537 17.925 1.00 89.25 145 LEU A O 1
ATOM 1170 N N . VAL A 1 146 ? -4.746 1.535 17.031 1.00 93.25 146 VAL A N 1
ATOM 1171 C CA . VAL A 1 146 ? -5.659 0.761 17.888 1.00 93.25 146 VAL A CA 1
ATOM 1172 C C . VAL A 1 146 ? -5.235 0.830 19.355 1.00 93.25 146 VAL A C 1
ATOM 1174 O O . VAL A 1 146 ? -6.082 1.044 20.219 1.00 93.25 146 VAL A O 1
ATOM 1177 N N . GLU A 1 147 ? -3.944 0.685 19.656 1.00 93.69 147 GLU A N 1
ATOM 1178 C CA . GLU A 1 147 ? -3.446 0.783 21.035 1.00 93.69 147 GLU A CA 1
ATOM 1179 C C . GLU A 1 147 ? -3.630 2.200 21.602 1.00 93.69 147 GLU A C 1
ATOM 1181 O O . GLU A 1 147 ? -4.068 2.364 22.741 1.00 93.69 147 GLU A O 1
ATOM 1186 N N . ALA A 1 148 ? -3.396 3.244 20.800 1.00 90.31 148 ALA A N 1
ATOM 1187 C CA . ALA A 1 148 ? -3.670 4.619 21.217 1.00 90.31 148 ALA A CA 1
ATOM 1188 C C . ALA A 1 148 ? -5.169 4.862 21.487 1.00 90.31 148 ALA A C 1
ATOM 1190 O O . ALA A 1 148 ? -5.511 5.523 22.469 1.00 90.31 148 ALA A O 1
ATOM 1191 N N . ALA A 1 149 ? -6.058 4.310 20.653 1.00 90.25 149 ALA A N 1
ATOM 1192 C CA . ALA A 1 149 ? -7.509 4.382 20.840 1.00 90.25 149 ALA A CA 1
ATOM 1193 C C . ALA A 1 149 ? -7.953 3.733 22.157 1.00 90.25 149 ALA A 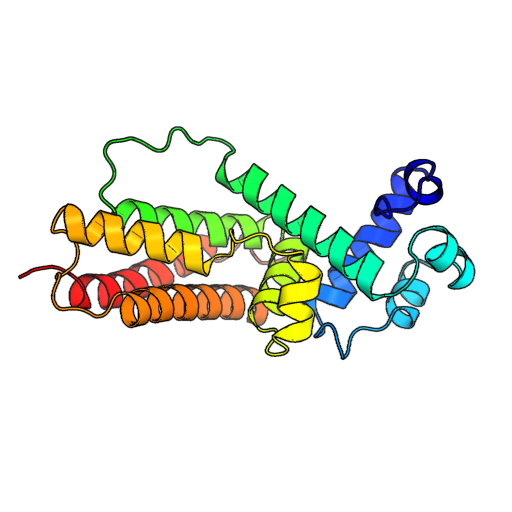C 1
ATOM 1195 O O . ALA A 1 149 ? -8.751 4.292 22.906 1.00 90.25 149 ALA A O 1
ATOM 1196 N N . LYS A 1 150 ? -7.403 2.553 22.448 1.00 93.44 150 LYS A N 1
ATOM 1197 C CA . LYS A 1 150 ? -7.660 1.787 23.669 1.00 93.44 150 LYS A CA 1
ATOM 1198 C C . LYS A 1 150 ? -7.236 2.531 24.929 1.00 93.44 150 LYS A C 1
ATOM 1200 O O . LYS A 1 150 ? -8.006 2.626 25.884 1.00 93.44 150 LYS A O 1
ATOM 1205 N N . LEU A 1 151 ? -6.043 3.128 24.906 1.00 91.88 151 LEU A N 1
ATOM 1206 C CA . LEU A 1 151 ? -5.537 3.944 26.013 1.00 91.88 151 LEU A CA 1
ATOM 1207 C C . LEU A 1 151 ? -6.415 5.173 26.288 1.00 91.88 151 LEU A C 1
ATOM 1209 O O . LEU A 1 151 ? -6.561 5.566 27.443 1.00 91.88 151 LEU A O 1
ATOM 1213 N N . LYS A 1 152 ? -7.008 5.766 25.246 1.00 89.19 152 LYS A N 1
ATOM 1214 C CA . LYS A 1 152 ? -7.955 6.886 25.372 1.00 89.19 152 LYS A CA 1
ATOM 1215 C C . LYS A 1 152 ? -9.367 6.459 25.786 1.00 89.19 152 LYS A C 1
ATOM 1217 O O . LYS A 1 152 ? -10.145 7.308 26.204 1.00 89.19 152 LYS A O 1
ATOM 1222 N N . GLY A 1 153 ? -9.689 5.168 25.692 1.00 90.06 153 GLY A N 1
ATOM 1223 C CA . GLY A 1 153 ? -11.026 4.632 25.948 1.00 90.06 153 GLY A CA 1
ATOM 1224 C C . GLY A 1 153 ? -11.965 4.665 24.738 1.00 90.06 153 GLY A C 1
ATOM 1225 O O . GLY A 1 153 ? -13.125 4.289 24.880 1.00 90.06 153 GLY A O 1
ATOM 1226 N N . ASP A 1 154 ? -11.481 5.050 23.553 1.00 90.06 154 ASP A N 1
ATOM 1227 C CA . ASP A 1 154 ? -12.282 5.103 22.322 1.00 90.06 154 ASP A CA 1
ATOM 1228 C C . ASP A 1 154 ? -12.648 3.694 21.818 1.00 90.06 154 ASP A C 1
ATOM 1230 O O . ASP A 1 154 ? -13.749 3.480 21.314 1.00 90.06 154 ASP A O 1
ATOM 1234 N N . ILE A 1 155 ? -11.735 2.725 21.973 1.00 93.56 155 ILE A N 1
ATOM 1235 C CA . ILE A 1 155 ? -11.940 1.305 21.640 1.00 93.56 155 ILE A CA 1
ATOM 1236 C C . ILE A 1 155 ? -12.009 0.475 22.926 1.00 93.56 155 ILE A C 1
ATOM 1238 O O . ILE A 1 155 ? -11.167 0.648 23.810 1.00 93.56 155 ILE A O 1
ATOM 1242 N N . ASP A 1 156 ? -12.950 -0.475 22.995 1.00 94.44 156 ASP A N 1
ATOM 1243 C CA . ASP A 1 156 ? -13.100 -1.379 24.140 1.00 94.44 156 ASP A CA 1
ATOM 1244 C C . ASP A 1 156 ? -11.804 -2.180 24.368 1.00 94.44 156 ASP A C 1
ATOM 1246 O O . ASP A 1 156 ? -11.343 -2.959 23.525 1.00 94.44 156 ASP A O 1
ATOM 1250 N N . ASN A 1 157 ? -11.225 -2.008 25.558 1.00 94.12 157 ASN A N 1
ATOM 1251 C CA . ASN A 1 157 ? -9.993 -2.669 25.984 1.00 94.12 157 ASN A CA 1
ATOM 1252 C C . ASN A 1 157 ? -10.085 -4.204 25.999 1.00 94.12 157 ASN A C 1
ATOM 1254 O O . ASN A 1 157 ? -9.051 -4.873 25.940 1.00 94.12 157 ASN A O 1
ATOM 1258 N N . LYS A 1 158 ? -11.294 -4.778 26.047 1.00 95.31 158 LYS A N 1
ATOM 1259 C CA . LYS A 1 158 ? -11.515 -6.233 25.978 1.00 95.31 158 LYS A CA 1
ATOM 1260 C C . LYS A 1 158 ? -11.289 -6.805 24.581 1.00 95.31 158 LYS A C 1
ATOM 1262 O O . LYS A 1 158 ? -11.056 -8.009 24.453 1.00 95.31 158 LYS A O 1
ATOM 1267 N N . LEU A 1 159 ? -11.369 -5.983 23.536 1.00 96.06 159 LEU A N 1
ATOM 1268 C CA . LEU A 1 159 ? -11.189 -6.446 22.164 1.00 96.06 159 LEU A CA 1
ATOM 1269 C C . LEU A 1 159 ? -9.733 -6.828 21.910 1.00 96.06 159 LEU A C 1
ATOM 1271 O O . LEU A 1 159 ? -8.801 -6.188 22.388 1.00 96.06 159 LEU A O 1
ATOM 1275 N N . ASN A 1 160 ? -9.504 -7.874 21.123 1.00 96.31 160 ASN A N 1
ATOM 1276 C CA . ASN A 1 160 ? -8.152 -8.277 20.760 1.00 96.31 160 ASN A CA 1
ATOM 1277 C C . ASN A 1 160 ? -7.550 -7.287 19.742 1.00 96.31 160 ASN A C 1
ATOM 1279 O O . ASN A 1 160 ? -8.119 -7.092 18.671 1.00 96.31 160 ASN A O 1
ATOM 1283 N N . THR A 1 161 ? -6.382 -6.699 20.036 1.00 95.56 161 THR A N 1
ATOM 1284 C CA . THR A 1 161 ? -5.739 -5.700 19.152 1.00 95.56 161 THR A CA 1
ATOM 1285 C C . THR A 1 161 ? -5.509 -6.241 17.746 1.00 95.56 161 THR A C 1
ATOM 1287 O O . THR A 1 161 ? -5.851 -5.576 16.772 1.00 95.56 161 THR A O 1
ATOM 1290 N N . LYS A 1 162 ? -4.992 -7.471 17.627 1.00 94.38 162 LYS A N 1
ATOM 1291 C CA . LYS A 1 162 ? -4.731 -8.100 16.328 1.00 94.38 162 LYS A CA 1
ATOM 1292 C C . LYS A 1 162 ? -6.017 -8.270 15.518 1.00 94.38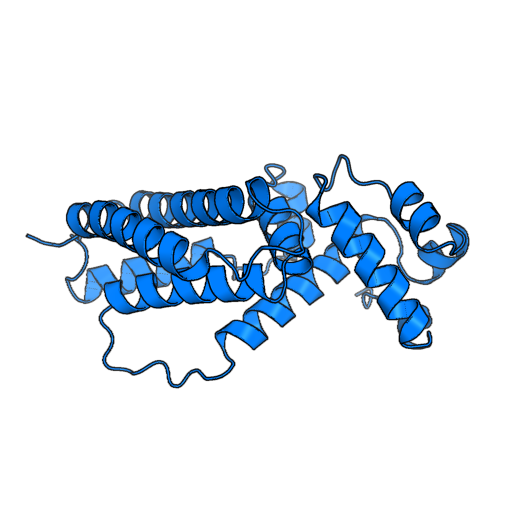 162 LYS A C 1
ATOM 1294 O O . LYS A 1 162 ? -5.996 -8.047 14.313 1.00 94.38 162 LYS A O 1
ATOM 1299 N N . ALA A 1 163 ? -7.130 -8.619 16.163 1.00 95.69 163 ALA A N 1
ATOM 1300 C CA . ALA A 1 163 ? -8.425 -8.699 15.492 1.00 95.69 163 ALA A CA 1
ATOM 1301 C C . ALA A 1 163 ? -8.867 -7.328 14.952 1.00 95.69 163 ALA A C 1
ATOM 1303 O O . ALA A 1 163 ? -9.238 -7.233 13.784 1.00 95.69 163 ALA A O 1
ATOM 1304 N N . CYS A 1 164 ? -8.757 -6.258 15.748 1.00 94.50 164 CYS A N 1
ATOM 1305 C CA . CYS A 1 164 ? -9.097 -4.907 15.290 1.00 94.50 164 CYS A CA 1
ATOM 1306 C C . CYS A 1 164 ? -8.221 -4.462 14.109 1.00 94.50 164 CYS A C 1
ATOM 1308 O O . CYS A 1 164 ? -8.740 -3.991 13.097 1.00 94.50 164 CYS A O 1
ATOM 1310 N N . VAL A 1 165 ? -6.903 -4.666 14.207 1.00 93.25 165 VAL A N 1
ATOM 1311 C CA . VAL A 1 165 ? -5.945 -4.350 13.135 1.00 93.25 165 VAL A CA 1
ATOM 1312 C C . VAL A 1 165 ? -6.272 -5.128 11.861 1.00 93.25 165 VAL A C 1
ATOM 1314 O O . VAL A 1 165 ? -6.328 -4.538 10.783 1.00 93.25 165 VAL A O 1
ATOM 1317 N N . GLN A 1 166 ? -6.554 -6.429 11.975 1.00 92.44 166 GLN A N 1
ATOM 1318 C CA . GLN A 1 166 ? -6.929 -7.264 10.835 1.00 92.44 166 GLN A CA 1
ATOM 1319 C C . GLN A 1 166 ? -8.203 -6.752 10.156 1.00 92.44 166 GLN A C 1
ATOM 1321 O O . GLN A 1 166 ? -8.262 -6.729 8.928 1.00 92.44 166 GLN A O 1
ATOM 1326 N N . MET A 1 167 ? -9.206 -6.326 10.928 1.00 94.56 167 MET A N 1
ATOM 1327 C CA . MET A 1 167 ? -10.454 -5.785 10.386 1.00 94.56 167 MET A CA 1
ATOM 1328 C C . MET A 1 167 ? -10.215 -4.485 9.606 1.00 94.56 167 MET A C 1
ATOM 1330 O O . MET A 1 167 ? -10.664 -4.381 8.466 1.00 94.56 167 MET A O 1
ATOM 1334 N N . PHE A 1 168 ? -9.438 -3.540 10.151 1.00 92.62 168 PHE A N 1
ATOM 1335 C CA . PHE A 1 168 ? -9.074 -2.312 9.429 1.00 92.62 168 PHE A CA 1
ATOM 1336 C C . PHE A 1 168 ? -8.269 -2.595 8.157 1.00 92.62 168 PHE A C 1
ATOM 1338 O O . PHE A 1 168 ? -8.575 -2.046 7.100 1.00 92.62 168 PHE A O 1
ATOM 1345 N N . MET A 1 169 ? -7.271 -3.479 8.232 1.00 90.12 169 MET A N 1
ATOM 1346 C CA . MET A 1 169 ? -6.447 -3.859 7.081 1.00 90.12 169 MET A CA 1
ATOM 1347 C C . MET A 1 169 ? -7.271 -4.544 5.988 1.00 90.12 169 MET A C 1
ATOM 1349 O O . MET A 1 169 ? -7.114 -4.232 4.809 1.00 90.12 169 MET A O 1
ATOM 1353 N N . THR A 1 170 ? -8.173 -5.450 6.376 1.00 91.88 170 THR A N 1
ATOM 1354 C CA . THR A 1 170 ? -9.051 -6.169 5.440 1.00 91.88 170 THR A CA 1
ATOM 1355 C C . THR A 1 170 ? -10.034 -5.212 4.777 1.00 91.88 170 THR A C 1
ATOM 1357 O O . THR A 1 170 ? -10.228 -5.285 3.566 1.00 91.88 170 THR A O 1
ATOM 1360 N N . LEU A 1 171 ? -10.604 -4.274 5.538 1.00 93.50 171 LEU A N 1
ATOM 1361 C CA . LEU A 1 171 ? -11.466 -3.235 4.986 1.00 93.50 171 LEU A CA 1
ATOM 1362 C C . LEU A 1 171 ? -10.696 -2.339 4.005 1.00 93.50 171 LEU A C 1
ATOM 1364 O O . LEU A 1 171 ? -11.152 -2.143 2.886 1.00 93.50 171 LEU A O 1
ATOM 1368 N N . ASN A 1 172 ? -9.502 -1.859 4.371 1.00 90.88 172 ASN A N 1
ATOM 1369 C CA . ASN A 1 172 ? -8.660 -1.056 3.476 1.00 90.88 172 ASN A CA 1
ATOM 1370 C C . ASN A 1 172 ? -8.330 -1.801 2.174 1.00 90.88 172 ASN A C 1
ATOM 1372 O O . ASN A 1 172 ? -8.380 -1.219 1.093 1.00 90.88 172 ASN A O 1
ATOM 1376 N N . GLN A 1 173 ? -8.030 -3.097 2.271 1.00 89.19 173 GLN A N 1
ATOM 1377 C CA . GLN A 1 173 ? -7.795 -3.957 1.115 1.00 89.19 173 GLN A CA 1
ATOM 1378 C C . GLN A 1 173 ? -9.043 -4.086 0.229 1.00 89.19 173 GLN A C 1
ATOM 1380 O O . GLN A 1 173 ? -8.933 -3.989 -0.991 1.00 89.19 173 GLN A O 1
ATOM 1385 N N . ALA A 1 174 ? -10.220 -4.281 0.829 1.00 91.06 174 ALA A N 1
ATOM 1386 C CA . ALA A 1 174 ? -11.482 -4.381 0.100 1.00 91.06 174 ALA A CA 1
ATOM 1387 C C . ALA A 1 174 ? -11.832 -3.073 -0.625 1.00 91.06 174 ALA A C 1
ATOM 1389 O O . ALA A 1 174 ? -12.236 -3.119 -1.783 1.00 91.06 174 ALA A O 1
ATOM 1390 N N . VAL A 1 175 ? -11.615 -1.919 0.018 1.00 90.44 175 VAL A N 1
ATOM 1391 C CA . VAL A 1 175 ? -11.830 -0.606 -0.609 1.00 90.44 175 VAL A CA 1
ATOM 1392 C C . VAL A 1 175 ? -10.899 -0.410 -1.802 1.00 90.44 175 VAL A C 1
ATOM 1394 O O . VAL A 1 175 ? -11.371 -0.071 -2.882 1.00 90.44 175 VAL A O 1
ATOM 1397 N N . LEU A 1 176 ? -9.596 -0.677 -1.649 1.00 87.44 176 LEU A N 1
ATOM 1398 C CA . LEU A 1 176 ? -8.644 -0.569 -2.762 1.00 87.44 176 LEU A CA 1
ATOM 1399 C C . LEU A 1 176 ? -8.981 -1.526 -3.909 1.00 87.44 176 LEU A C 1
ATOM 1401 O O . LEU A 1 176 ? -8.844 -1.161 -5.073 1.00 87.44 176 LEU A O 1
ATOM 1405 N N . ASP A 1 177 ? -9.429 -2.741 -3.598 1.00 87.19 177 ASP A N 1
ATOM 1406 C CA . ASP A 1 177 ? -9.846 -3.697 -4.618 1.00 87.19 177 ASP A CA 1
ATOM 1407 C C . ASP A 1 177 ? -11.078 -3.231 -5.379 1.00 87.19 177 ASP A C 1
ATOM 1409 O O . ASP A 1 177 ? -11.104 -3.374 -6.596 1.00 87.19 177 ASP A O 1
ATOM 1413 N N . GLU A 1 178 ? -12.068 -2.661 -4.698 1.00 86.06 178 GLU A N 1
ATOM 1414 C CA . GLU A 1 178 ? -13.260 -2.116 -5.349 1.00 86.06 178 GLU A CA 1
ATOM 1415 C C . GLU A 1 178 ? -12.907 -0.934 -6.258 1.00 86.06 178 GLU A C 1
ATOM 1417 O O . GLU A 1 178 ? -13.314 -0.890 -7.420 1.00 86.06 178 GLU A O 1
ATOM 1422 N N . MET A 1 179 ? -12.045 -0.037 -5.772 1.00 81.62 179 MET A N 1
ATOM 1423 C CA . MET A 1 179 ? -11.537 1.088 -6.558 1.00 81.62 179 MET A CA 1
ATOM 1424 C C . MET A 1 179 ? -10.798 0.651 -7.820 1.00 81.62 179 MET A C 1
ATOM 1426 O O . MET A 1 179 ? -10.918 1.292 -8.859 1.00 81.62 179 MET A O 1
ATOM 1430 N N . LEU A 1 180 ? -10.015 -0.425 -7.733 1.00 78.88 180 LEU A N 1
ATOM 1431 C CA . LEU A 1 180 ? -9.201 -0.906 -8.849 1.00 78.88 180 LEU A CA 1
ATOM 1432 C C . LEU A 1 180 ? -9.952 -1.890 -9.764 1.00 78.88 180 LEU A C 1
ATOM 1434 O O . LEU A 1 180 ? -9.515 -2.104 -10.892 1.00 78.88 180 LEU A O 1
ATOM 1438 N N . LYS A 1 181 ? -11.056 -2.502 -9.306 1.00 75.75 181 LYS A N 1
ATOM 1439 C CA . LYS A 1 181 ? -11.898 -3.416 -10.104 1.00 75.75 181 LYS A CA 1
ATOM 1440 C C . LYS A 1 181 ? -12.812 -2.685 -11.080 1.00 75.75 181 LYS A C 1
ATOM 1442 O O . LYS A 1 181 ? -13.024 -3.187 -12.180 1.00 75.75 181 LYS A O 1
ATOM 1447 N N . ASN A 1 182 ? -13.375 -1.554 -10.663 1.00 54.88 182 ASN A N 1
ATOM 1448 C CA . ASN A 1 182 ? -14.501 -0.943 -11.368 1.00 54.88 182 ASN A CA 1
ATOM 1449 C C . ASN A 1 182 ? -14.113 0.072 -12.449 1.00 54.88 182 ASN A C 1
ATOM 1451 O O . ASN A 1 182 ? -15.001 0.548 -13.149 1.00 54.88 182 ASN A O 1
ATOM 1455 N N . PHE A 1 183 ? -12.831 0.403 -12.627 1.00 54.69 183 PHE A N 1
ATOM 1456 C CA . PHE A 1 183 ? -12.471 1.573 -13.428 1.00 54.69 183 PHE A CA 1
ATOM 1457 C C . PHE A 1 183 ? -11.240 1.333 -14.312 1.00 54.69 183 PHE A C 1
ATOM 1459 O O . PHE A 1 183 ? -10.117 1.166 -13.832 1.00 54.69 183 PHE A O 1
ATOM 1466 N N . GLU A 1 184 ? -11.442 1.370 -15.636 1.00 53.38 184 GLU A N 1
ATOM 1467 C CA . GLU A 1 184 ? -10.373 1.756 -16.559 1.00 53.38 184 GLU A CA 1
ATOM 1468 C C . GLU A 1 184 ? -9.855 3.131 -16.101 1.00 53.38 184 GLU A C 1
ATOM 1470 O O . GLU A 1 184 ? -10.647 4.009 -15.750 1.00 53.38 184 GLU A O 1
ATOM 1475 N N . ILE A 1 185 ? -8.529 3.294 -16.075 1.00 53.06 185 ILE A N 1
ATOM 1476 C CA . ILE A 1 185 ? -7.741 4.384 -15.454 1.00 53.06 185 ILE A CA 1
ATOM 1477 C C . ILE A 1 185 ? -8.279 5.816 -15.713 1.00 53.06 185 ILE A C 1
ATOM 1479 O O . ILE A 1 185 ? -7.939 6.740 -14.980 1.00 53.06 185 ILE A O 1
ATOM 1483 N N . GLU A 1 186 ? -9.140 6.016 -16.710 1.00 51.56 186 GLU A N 1
ATOM 1484 C CA . GLU A 1 186 ? -9.698 7.304 -17.136 1.00 51.56 186 GLU A CA 1
ATOM 1485 C C . GLU A 1 186 ? -10.929 7.799 -16.342 1.00 51.56 186 GLU A C 1
ATOM 1487 O O . GLU A 1 186 ? -11.340 8.941 -16.535 1.00 51.56 186 GLU A O 1
ATOM 1492 N N . THR A 1 187 ? -11.521 7.006 -15.437 1.00 52.69 187 THR A N 1
ATOM 1493 C CA . THR A 1 187 ? -12.835 7.332 -14.816 1.00 52.69 187 THR A CA 1
ATOM 1494 C C . THR A 1 187 ? -12.835 7.529 -13.294 1.00 52.69 187 THR A C 1
ATOM 1496 O O . THR A 1 187 ? -13.880 7.825 -12.715 1.00 52.69 187 THR A O 1
ATOM 1499 N N . ILE A 1 188 ? -11.674 7.448 -12.632 1.00 55.16 188 ILE A N 1
ATOM 1500 C CA . ILE A 1 188 ? -11.587 7.358 -11.159 1.00 55.16 188 ILE A CA 1
ATOM 1501 C C . ILE A 1 188 ? -12.121 8.612 -10.432 1.00 55.16 188 ILE A C 1
ATOM 1503 O O . ILE A 1 188 ? -12.591 8.524 -9.301 1.00 55.16 188 ILE A O 1
ATOM 1507 N N . GLY A 1 189 ? -12.137 9.775 -11.089 1.00 54.94 189 GLY A N 1
ATOM 1508 C CA . GLY A 1 189 ? -12.673 11.013 -10.508 1.00 54.94 189 GLY A CA 1
ATOM 1509 C C . GLY A 1 189 ? -14.204 11.138 -10.494 1.00 54.94 189 GLY A C 1
ATOM 1510 O O . GLY A 1 189 ? -14.716 12.056 -9.863 1.00 54.94 189 GLY A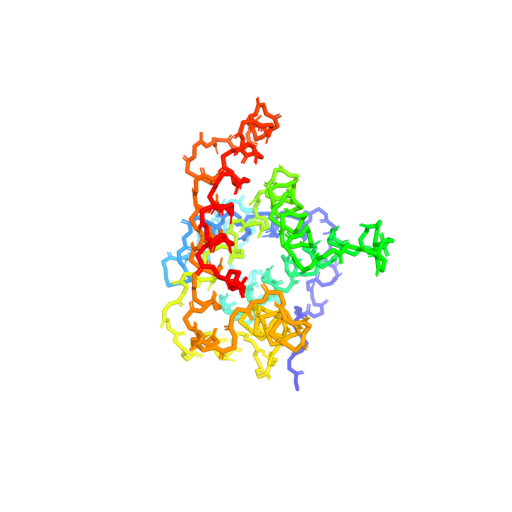 O 1
ATOM 1511 N N . LEU A 1 190 ? -14.953 10.268 -11.187 1.00 55.50 190 LEU A N 1
ATOM 1512 C CA . LEU A 1 190 ? -16.395 10.470 -11.421 1.00 55.50 190 LEU A CA 1
ATOM 1513 C C . LEU A 1 190 ? -17.316 9.881 -10.334 1.00 55.50 190 LEU A C 1
ATOM 1515 O O . LEU A 1 190 ? -18.502 10.193 -10.334 1.00 55.50 190 LEU A O 1
ATOM 1519 N N . HIS A 1 191 ? -16.780 9.092 -9.394 1.00 70.19 191 HIS A N 1
ATOM 1520 C CA . HIS A 1 191 ? -17.551 8.408 -8.337 1.00 70.19 191 HIS A CA 1
ATOM 1521 C C . HIS A 1 191 ? -16.953 8.579 -6.931 1.00 70.19 191 HIS A C 1
ATOM 1523 O O . HIS A 1 191 ? -17.222 7.789 -6.029 1.00 70.19 191 HIS A O 1
ATOM 1529 N N . GLU A 1 192 ? -16.103 9.586 -6.727 1.00 76.12 192 GLU A N 1
ATOM 1530 C CA . GLU A 1 192 ? -15.357 9.735 -5.474 1.00 76.12 192 GLU A CA 1
ATOM 1531 C C . GLU A 1 192 ? -16.270 9.950 -4.252 1.00 76.12 192 GLU A C 1
ATOM 1533 O O . GLU A 1 192 ? -16.058 9.329 -3.214 1.00 76.12 192 GLU A O 1
ATOM 1538 N N . GLU A 1 193 ? -17.335 10.743 -4.400 1.00 82.25 193 GLU A N 1
ATOM 1539 C CA . GLU A 1 193 ? -18.318 10.978 -3.332 1.00 82.25 193 GLU A CA 1
ATOM 1540 C C . GLU A 1 193 ? -19.110 9.711 -2.974 1.00 82.25 193 GLU A C 1
ATOM 1542 O O . GLU A 1 193 ? -19.258 9.385 -1.799 1.00 82.25 193 GLU A O 1
ATOM 1547 N N . GLU A 1 194 ? -19.548 8.930 -3.968 1.00 84.62 194 GLU A N 1
ATOM 1548 C CA . GLU A 1 194 ? -20.228 7.645 -3.730 1.00 84.62 194 GLU A CA 1
ATOM 1549 C C . GLU A 1 194 ? -19.304 6.664 -2.987 1.00 84.62 194 GLU A C 1
ATOM 1551 O O . GLU A 1 194 ? -19.726 5.954 -2.070 1.00 84.62 194 GLU A O 1
ATOM 1556 N N . MET A 1 195 ? -18.013 6.663 -3.335 1.00 86.69 195 MET A N 1
ATOM 1557 C CA . MET A 1 195 ? -16.997 5.863 -2.650 1.00 86.69 195 MET A CA 1
ATOM 1558 C C . MET A 1 195 ? -16.746 6.339 -1.217 1.00 86.69 195 MET A C 1
ATOM 1560 O O . MET A 1 195 ? -16.532 5.503 -0.335 1.00 86.69 195 MET A O 1
ATOM 1564 N N . TYR A 1 196 ? -16.781 7.650 -0.965 1.00 90.06 196 TYR A N 1
ATOM 1565 C CA . TYR A 1 196 ? -16.693 8.208 0.385 1.00 90.06 196 TYR A CA 1
ATOM 1566 C C . TYR A 1 196 ? -17.882 7.799 1.251 1.00 90.06 196 TYR A C 1
ATOM 1568 O O . TYR A 1 196 ? -17.685 7.346 2.379 1.00 90.06 196 TYR A O 1
ATOM 1576 N N . GLU A 1 197 ? -19.102 7.894 0.726 1.00 90.81 197 GLU A N 1
ATOM 1577 C CA . GLU A 1 197 ? -20.299 7.458 1.447 1.00 90.81 197 GLU A CA 1
ATOM 1578 C C . GLU A 1 197 ? -20.246 5.959 1.765 1.00 90.81 197 GLU A C 1
ATOM 1580 O O . GLU A 1 197 ? -20.518 5.543 2.895 1.00 90.81 197 GLU A O 1
ATOM 1585 N N . TRP A 1 198 ? -19.838 5.140 0.794 1.00 91.44 198 TRP A N 1
ATOM 1586 C CA . TRP A 1 198 ? -19.707 3.698 0.979 1.00 91.44 198 TRP A CA 1
ATOM 1587 C C . TRP A 1 198 ? -18.650 3.335 2.031 1.00 91.44 198 TRP A C 1
ATOM 1589 O O . TRP A 1 198 ? -18.925 2.537 2.935 1.00 91.44 198 TRP A O 1
ATOM 1599 N N . VAL A 1 199 ? -17.452 3.934 1.968 1.00 93.00 199 VAL A N 1
ATOM 1600 C CA . VAL A 1 199 ? -16.395 3.647 2.952 1.00 93.00 199 VAL A CA 1
ATOM 1601 C C . VAL A 1 199 ? -16.757 4.149 4.345 1.00 93.00 199 VAL A C 1
ATOM 1603 O O . VAL A 1 199 ? -16.453 3.472 5.328 1.00 93.00 199 VAL A O 1
ATOM 1606 N N . ASP A 1 200 ? -17.445 5.286 4.452 1.00 93.38 200 ASP A N 1
ATOM 1607 C CA . ASP A 1 200 ? -17.905 5.809 5.734 1.00 93.38 200 ASP A CA 1
ATOM 1608 C C . ASP A 1 200 ? -18.902 4.862 6.399 1.00 93.38 200 ASP A C 1
ATOM 1610 O O . ASP A 1 200 ? -18.763 4.588 7.591 1.00 93.38 200 ASP A O 1
ATOM 1614 N N . GLN A 1 201 ? -19.855 4.309 5.640 1.00 94.12 201 GLN A N 1
ATOM 1615 C CA . GLN A 1 201 ? -20.811 3.324 6.156 1.00 94.12 201 GLN A CA 1
ATOM 1616 C C . GLN A 1 201 ? -20.107 2.048 6.637 1.00 94.12 201 GLN A C 1
ATOM 1618 O O . GLN A 1 201 ? -20.412 1.540 7.720 1.00 94.12 201 GLN A O 1
ATOM 1623 N N . LEU A 1 202 ? -19.134 1.542 5.871 1.00 95.00 202 LEU A N 1
ATOM 1624 C CA . LEU A 1 202 ? -18.335 0.380 6.274 1.00 95.00 202 LEU A CA 1
ATOM 1625 C C . LEU A 1 202 ? -17.537 0.652 7.553 1.00 95.00 202 LEU A C 1
ATOM 1627 O O . LEU A 1 202 ? -17.488 -0.194 8.453 1.00 95.00 202 LEU A O 1
ATOM 1631 N N . LEU A 1 203 ? -16.935 1.838 7.648 1.00 94.69 203 LEU A N 1
ATOM 1632 C CA . LEU A 1 203 ? -16.210 2.268 8.835 1.00 94.69 203 LEU A CA 1
ATOM 1633 C C . LEU A 1 203 ? -17.145 2.448 10.025 1.00 94.69 203 LEU A C 1
ATOM 1635 O O . LEU A 1 203 ? -16.781 2.021 11.112 1.00 94.69 203 LEU A O 1
ATOM 1639 N N . ASP A 1 204 ? -18.345 2.996 9.851 1.00 94.69 204 ASP A N 1
ATOM 1640 C CA . ASP A 1 204 ? -19.312 3.156 10.938 1.00 94.69 204 ASP A CA 1
ATOM 1641 C C . ASP A 1 204 ? -19.768 1.813 11.507 1.00 94.69 204 ASP A C 1
ATOM 1643 O O . ASP A 1 204 ? -19.824 1.656 12.729 1.00 94.69 204 ASP A O 1
ATOM 1647 N N . ILE A 1 205 ? -20.019 0.815 10.654 1.00 95.00 205 ILE A N 1
ATOM 1648 C CA . ILE A 1 205 ? -20.325 -0.556 11.096 1.00 95.00 205 ILE A CA 1
ATOM 1649 C C . ILE A 1 205 ? -19.182 -1.097 11.964 1.00 95.00 205 ILE A C 1
ATOM 1651 O O . ILE A 1 205 ? -19.407 -1.597 13.069 1.00 95.00 205 ILE A O 1
ATOM 1655 N N . LEU A 1 206 ? -17.949 -0.972 11.474 1.00 94.12 206 LEU A N 1
ATOM 1656 C CA . LEU A 1 206 ? -16.761 -1.502 12.134 1.00 94.12 206 LEU A CA 1
ATOM 1657 C C . LEU A 1 206 ? -16.447 -0.764 13.445 1.00 94.12 206 LEU A C 1
ATOM 1659 O O . LEU A 1 206 ? -16.206 -1.399 14.469 1.00 94.12 206 LEU A O 1
ATOM 1663 N N . ILE A 1 207 ? -16.510 0.565 13.432 1.00 92.75 207 ILE A N 1
ATOM 1664 C CA . ILE A 1 207 ? -16.243 1.444 14.573 1.00 92.75 207 ILE A CA 1
ATOM 1665 C C . ILE A 1 207 ? -17.289 1.242 15.668 1.00 92.75 207 ILE A C 1
ATOM 1667 O O . ILE A 1 207 ? -16.928 1.128 16.838 1.00 92.75 207 ILE A O 1
ATOM 1671 N N . ASN A 1 208 ? -18.574 1.145 15.321 1.00 93.19 208 ASN A N 1
ATOM 1672 C CA . ASN A 1 208 ? -19.622 0.909 16.314 1.00 93.19 208 ASN A CA 1
ATOM 1673 C C . ASN A 1 208 ? -19.484 -0.463 16.990 1.00 93.19 208 ASN A C 1
ATOM 1675 O O . ASN A 1 208 ? -19.833 -0.588 18.158 1.00 93.19 208 ASN A O 1
ATOM 1679 N N . GLY A 1 209 ? -18.916 -1.461 16.304 1.00 92.06 209 GLY A N 1
ATOM 1680 C CA . GLY A 1 209 ? -18.548 -2.742 16.915 1.00 92.06 209 GLY A CA 1
ATOM 1681 C C . GLY A 1 209 ? -17.295 -2.694 17.801 1.00 92.06 209 GLY A C 1
ATOM 1682 O O . GLY A 1 209 ? -17.037 -3.653 18.525 1.00 92.06 209 GLY A O 1
ATOM 1683 N N . MET A 1 210 ? -16.510 -1.612 17.739 1.00 93.00 210 MET A N 1
ATOM 1684 C CA . MET A 1 210 ? -15.255 -1.451 18.485 1.00 93.00 210 MET A CA 1
ATOM 1685 C C . MET A 1 210 ? -15.340 -0.480 19.664 1.00 93.00 210 MET A C 1
ATOM 1687 O O . MET A 1 210 ? -14.484 -0.542 20.547 1.00 93.00 210 MET A O 1
ATOM 1691 N N . LYS A 1 211 ? -16.321 0.427 19.669 1.00 90.38 211 LYS A N 1
ATOM 1692 C CA . LYS A 1 211 ? -16.490 1.449 20.707 1.00 90.38 211 LYS A CA 1
ATOM 1693 C C . LYS A 1 211 ? -16.640 0.835 22.099 1.00 90.38 211 LYS A C 1
ATOM 1695 O O . LYS A 1 211 ? -17.304 -0.184 22.271 1.00 90.38 211 LYS A O 1
ATOM 1700 N N . SER A 1 212 ? -16.058 1.498 23.093 1.00 81.69 212 SER A N 1
ATOM 1701 C CA . SER A 1 212 ? -16.368 1.223 24.497 1.00 81.69 212 SER A CA 1
ATOM 1702 C C . SER A 1 212 ? -17.839 1.548 24.781 1.00 81.69 212 SER A C 1
ATOM 1704 O O . SER A 1 212 ? -18.331 2.586 24.336 1.00 81.69 212 SER A O 1
ATOM 1706 N N . ASN A 1 213 ? -18.525 0.659 25.507 1.00 68.12 213 ASN A N 1
ATOM 1707 C CA . ASN A 1 213 ? -19.862 0.921 26.055 1.00 68.12 213 ASN A CA 1
ATOM 1708 C C . ASN A 1 213 ? -19.811 1.874 27.251 1.00 68.12 213 ASN A C 1
ATOM 1710 O O . ASN A 1 213 ? -18.841 1.764 28.037 1.00 68.12 213 ASN A O 1
#

Sequence (213 aa):
MIRLPKKSFEKLSEEKKSTIINAALAEFGSHSYHDSSLNNIVKITKIPKGSIYQYFEDKLDLYKYILMLATNEKICFFTKEAEISKELSIFELVKMLFRKGIQFASMHPQFAAVGNQFAKETNEKLKKEILQGANESGESFFTGLVEAAKLKGDIDNKLNTKACVQMFMTLNQAVLDEMLKNFEIETIGLHEEEMYEWVDQLLDILINGMKSN

pLDDT: mean 85.96, std 12.37, range [42.97, 96.75]

Secondary structure (DSSP, 8-state):
---SSPHHHHTS-HHHHHHHHHHHHHHHHHS-TTT--HHHHHHHH---HHHHHHH-SSHHHHHHHHHHHHHHHHHHHHHTT----TT--HHHHHHHHHHHHHHHHHHSHHHHHHHHHHHT---HHHHHHHHTT----HHHHHHHHHHHHHHHTSB-TTS-HHHHHHHHHHHHHHHHHHHHHS--TT-GGGSHHHHHHHHHHHHHHHHHTTB--

Radius of gyration: 19.16 Å; chains: 1; bounding box: 46×35×53 Å

Foldseek 3Di:
DDPPFHVLLVPDDPVLNCLLLVLLLVQLLVDALVPGDPVSSCVSSVPDSVVVCVGAVDSLSSLLVSLVVLVVLLVCQVCVVPPVPPPDDLLSVLLVVLLSLLVCCLVPVSSLSNVLSLLPDPPPVSVCVSCVPVPPDLLVVQLVSQVVCVVVQFFPPPDDSSVLSVLSSVLSSVLSCVLNVPDDSPCSPPCSVVSSVVSVVSSCVSSVVGGDD